Protein AF-A0A1X7TEM2-F1 (afdb_monomer)

pLDDT: mean 83.22, std 12.65, range [40.03, 98.25]

Radius of gyration: 20.02 Å; Cα contacts (8 Å, |Δi|>4): 546; chains: 1; bounding box: 53×34×55 Å

Structure (mmCIF, N/CA/C/O backbone):
data_AF-A0A1X7TEM2-F1
#
_entry.id   AF-A0A1X7TEM2-F1
#
loop_
_atom_site.group_PDB
_atom_site.id
_atom_site.type_symbol
_atom_site.label_atom_id
_atom_site.label_alt_id
_atom_site.label_comp_id
_atom_site.label_asym_id
_atom_site.label_entity_id
_atom_site.label_seq_id
_atom_site.pdbx_PDB_ins_code
_atom_site.Cartn_x
_atom_site.Cartn_y
_atom_site.Cartn_z
_atom_site.occupancy
_atom_site.B_iso_or_equiv
_atom_site.auth_seq_id
_atom_site.auth_comp_id
_atom_site.auth_asym_id
_atom_site.auth_atom_id
_atom_site.pdbx_PDB_model_num
ATOM 1 N N . MET A 1 1 ? -5.633 -8.439 -7.568 1.00 67.00 1 MET A N 1
ATOM 2 C CA . MET A 1 1 ? -4.449 -8.329 -8.444 1.00 67.00 1 MET A CA 1
ATOM 3 C C . MET A 1 1 ? -3.314 -9.097 -7.798 1.00 67.00 1 MET A C 1
ATOM 5 O O . MET A 1 1 ? -3.150 -10.270 -8.116 1.00 67.00 1 MET A O 1
ATOM 9 N N . LEU A 1 2 ? -2.655 -8.485 -6.816 1.00 77.69 2 LEU A N 1
ATOM 10 C CA . LEU A 1 2 ? -1.753 -9.103 -5.849 1.00 77.69 2 LEU A CA 1
ATOM 11 C C . LEU A 1 2 ? -1.747 -8.221 -4.581 1.00 77.69 2 LEU A C 1
ATOM 13 O O . LEU A 1 2 ? -2.233 -7.090 -4.645 1.00 77.69 2 LEU A O 1
ATOM 17 N N . LEU A 1 3 ? -1.270 -8.744 -3.453 1.00 75.94 3 LEU A N 1
ATOM 18 C CA . LEU A 1 3 ? -0.845 -7.974 -2.280 1.00 75.94 3 LEU A CA 1
ATOM 19 C C . LEU A 1 3 ? 0.185 -8.834 -1.562 1.00 75.94 3 LEU A C 1
ATOM 21 O O . LEU A 1 3 ? -0.172 -9.886 -1.032 1.00 75.94 3 LEU A O 1
ATOM 25 N N . ASP A 1 4 ? 1.421 -8.355 -1.527 1.00 74.62 4 ASP A N 1
ATOM 26 C CA . ASP A 1 4 ? 2.534 -9.023 -0.868 1.00 74.62 4 ASP A CA 1
ATOM 27 C C . ASP A 1 4 ? 2.993 -8.179 0.325 1.00 74.62 4 ASP A C 1
ATOM 29 O O . ASP A 1 4 ? 2.959 -6.948 0.286 1.00 74.62 4 ASP A O 1
ATOM 33 N N . HIS A 1 5 ? 3.406 -8.838 1.406 1.00 71.56 5 HIS A N 1
ATOM 34 C CA . HIS A 1 5 ? 3.978 -8.186 2.582 1.00 71.56 5 HIS A CA 1
ATOM 35 C C . HIS A 1 5 ? 5.402 -8.701 2.767 1.00 71.56 5 HIS A C 1
ATOM 37 O O . HIS A 1 5 ? 5.624 -9.790 3.295 1.00 71.56 5 HIS A O 1
ATOM 43 N N . PHE A 1 6 ? 6.368 -7.908 2.313 1.00 70.81 6 PHE A N 1
ATOM 44 C CA . PHE A 1 6 ? 7.783 -8.226 2.443 1.00 70.81 6 PHE A CA 1
ATOM 45 C C . PHE A 1 6 ? 8.265 -7.930 3.869 1.00 70.81 6 PHE A C 1
ATOM 47 O O . PHE A 1 6 ? 8.655 -6.810 4.195 1.00 70.81 6 PHE A O 1
ATOM 54 N N . GLY A 1 7 ? 8.236 -8.958 4.720 1.00 70.62 7 GLY A N 1
ATOM 55 C CA . GLY A 1 7 ? 8.898 -8.968 6.023 1.00 70.62 7 GLY A CA 1
ATOM 56 C C . GLY A 1 7 ? 7.976 -8.991 7.254 1.00 70.62 7 GLY A C 1
ATOM 57 O O . GLY A 1 7 ? 6.855 -9.498 7.189 1.00 70.62 7 GLY A O 1
ATOM 58 N N . PRO A 1 8 ? 8.460 -8.516 8.421 1.00 68.44 8 PRO A N 1
ATOM 59 C CA . PRO A 1 8 ? 9.789 -7.938 8.649 1.00 68.44 8 PRO A CA 1
ATOM 60 C C . PRO A 1 8 ? 10.924 -8.957 8.441 1.00 68.44 8 PRO A C 1
ATOM 62 O O . PRO A 1 8 ? 10.828 -10.093 8.898 1.00 68.44 8 PRO A O 1
ATOM 65 N N . VAL A 1 9 ? 12.004 -8.525 7.785 1.00 73.75 9 VAL A N 1
ATOM 66 C CA . VAL A 1 9 ? 13.280 -9.250 7.661 1.00 73.75 9 VAL A CA 1
ATOM 67 C C . VAL A 1 9 ? 14.401 -8.310 8.096 1.00 73.75 9 VAL A C 1
ATOM 69 O O . VAL A 1 9 ? 14.408 -7.141 7.717 1.00 73.75 9 VAL A O 1
ATOM 72 N N . GLU A 1 10 ? 15.346 -8.819 8.884 1.00 76.06 10 GLU A N 1
ATOM 73 C CA . GLU A 1 10 ? 16.545 -8.094 9.306 1.00 76.06 10 GLU A CA 1
ATOM 74 C C . GLU A 1 10 ? 17.753 -8.602 8.504 1.00 76.06 10 GLU A C 1
ATOM 76 O O . GLU A 1 10 ? 18.192 -9.741 8.669 1.00 76.06 10 GLU A O 1
ATOM 81 N N . TYR A 1 11 ? 18.264 -7.767 7.597 1.00 78.00 11 TYR A N 1
ATOM 82 C CA . TYR A 1 11 ? 19.409 -8.094 6.745 1.00 78.00 11 TYR A CA 1
ATOM 83 C C . TYR A 1 11 ? 20.733 -7.715 7.414 1.00 78.00 11 TYR A C 1
ATOM 85 O O . TYR A 1 11 ? 20.868 -6.621 7.962 1.00 78.00 11 TYR A O 1
ATOM 93 N N . GLY A 1 12 ? 21.752 -8.571 7.300 1.00 78.62 12 GLY A N 1
ATOM 94 C CA . GLY A 1 12 ? 23.130 -8.165 7.559 1.00 78.62 12 GLY A CA 1
ATOM 95 C C . GLY A 1 12 ? 23.675 -7.210 6.482 1.00 78.62 12 GLY A C 1
ATOM 96 O O . GLY A 1 12 ? 23.089 -7.085 5.400 1.00 78.62 12 GLY A O 1
ATOM 97 N N . PRO A 1 13 ? 24.826 -6.555 6.729 1.00 81.81 13 PRO A N 1
ATOM 98 C CA . PRO A 1 13 ? 25.460 -5.660 5.761 1.00 81.81 13 PRO A CA 1
ATOM 99 C C . PRO A 1 13 ? 25.654 -6.318 4.385 1.00 81.81 13 PRO A C 1
ATOM 101 O O . PRO A 1 13 ? 26.347 -7.325 4.245 1.00 81.81 13 PRO A O 1
ATOM 104 N N . GLY A 1 14 ? 25.020 -5.746 3.359 1.00 81.56 14 GLY A N 1
ATOM 105 C CA . GLY A 1 14 ? 25.058 -6.258 1.986 1.00 81.56 14 GLY A CA 1
ATOM 106 C C . GLY A 1 14 ? 24.245 -7.535 1.713 1.00 81.56 14 GLY A C 1
ATOM 107 O O . GLY A 1 14 ? 24.374 -8.089 0.623 1.00 81.56 14 GLY A O 1
ATOM 108 N N . GLU A 1 15 ? 23.427 -8.030 2.645 1.00 82.38 15 GLU A N 1
ATOM 109 C CA . GLU A 1 15 ? 22.570 -9.215 2.441 1.00 82.38 15 GLU A CA 1
ATOM 110 C C . GLU A 1 15 ? 21.173 -8.898 1.893 1.00 82.38 15 GLU A C 1
ATOM 112 O O . GLU A 1 15 ? 20.424 -9.826 1.592 1.00 82.38 15 GLU A O 1
ATOM 117 N N . ALA A 1 16 ? 20.803 -7.623 1.757 1.00 80.69 16 ALA A N 1
ATOM 118 C CA . ALA A 1 16 ? 19.512 -7.231 1.198 1.00 80.69 16 ALA A CA 1
ATOM 119 C C . ALA A 1 16 ? 19.389 -7.694 -0.266 1.00 80.69 16 ALA A C 1
ATOM 121 O O . ALA A 1 16 ? 20.094 -7.200 -1.148 1.00 80.69 16 ALA A O 1
ATOM 122 N N . VAL A 1 17 ? 18.501 -8.661 -0.506 1.00 76.94 17 VAL A N 1
ATOM 123 C CA . VAL A 1 17 ? 18.118 -9.135 -1.844 1.00 76.94 17 VAL A CA 1
ATOM 124 C C . VAL A 1 17 ? 17.000 -8.234 -2.370 1.00 76.94 17 VAL A C 1
ATOM 126 O O . VAL A 1 17 ? 16.173 -7.756 -1.594 1.00 76.94 17 VAL A O 1
ATOM 129 N N . SER A 1 18 ? 16.996 -7.982 -3.678 1.00 70.25 18 SER A N 1
ATOM 130 C CA . SER A 1 18 ? 16.127 -7.001 -4.333 1.00 70.25 18 SER A CA 1
ATOM 131 C C . SER A 1 18 ? 15.474 -7.565 -5.589 1.00 70.25 18 SER A C 1
ATOM 133 O O . SER A 1 18 ? 15.922 -8.584 -6.114 1.00 70.25 18 SER A O 1
ATOM 135 N N . SER A 1 19 ? 14.477 -6.846 -6.105 1.00 78.94 19 SER A N 1
ATOM 136 C CA . SER A 1 19 ? 13.903 -7.077 -7.432 1.00 78.94 19 SER A CA 1
ATOM 137 C C . SER A 1 19 ? 14.595 -6.172 -8.468 1.00 78.94 19 SER A C 1
ATOM 139 O O . SER A 1 19 ? 14.258 -4.983 -8.542 1.00 78.94 19 SER A O 1
ATOM 141 N N . PRO A 1 20 ? 15.566 -6.685 -9.255 1.00 83.56 20 PRO A N 1
ATOM 142 C CA . PRO A 1 20 ? 16.143 -5.953 -10.384 1.00 83.56 20 PRO A CA 1
ATOM 143 C C . PRO A 1 20 ? 15.108 -5.762 -11.508 1.00 83.56 20 PRO A C 1
ATOM 145 O O . PRO A 1 20 ? 13.944 -6.137 -11.370 1.00 83.56 20 PRO A O 1
ATOM 148 N N . ASP A 1 21 ? 15.536 -5.143 -12.606 1.00 87.06 21 ASP A N 1
ATOM 149 C CA . ASP A 1 21 ? 14.730 -4.699 -13.747 1.00 87.06 21 ASP A CA 1
ATOM 150 C C . ASP A 1 21 ? 13.654 -5.709 -14.178 1.00 87.06 21 ASP A C 1
ATOM 152 O O . ASP A 1 21 ? 13.948 -6.776 -14.717 1.00 87.06 21 ASP A O 1
ATOM 156 N N . HIS A 1 22 ? 12.387 -5.347 -13.976 1.00 87.38 22 HIS A N 1
ATOM 157 C CA . HIS A 1 22 ? 11.243 -6.157 -14.385 1.00 87.38 22 HIS A CA 1
ATOM 158 C C . HIS A 1 22 ? 10.131 -5.289 -14.994 1.00 87.38 22 HIS A C 1
ATOM 160 O O . HIS A 1 22 ? 9.960 -4.127 -14.611 1.00 87.38 22 HIS A O 1
ATOM 166 N N . PRO A 1 23 ? 9.384 -5.813 -15.983 1.00 90.12 23 PRO A N 1
ATOM 167 C CA . PRO A 1 23 ? 8.306 -5.078 -16.627 1.00 90.12 23 PRO A CA 1
ATOM 168 C C . PRO A 1 23 ? 7.012 -5.137 -15.806 1.00 90.12 23 PRO A C 1
ATOM 170 O O . PRO A 1 23 ? 6.787 -6.100 -15.082 1.00 90.12 23 PRO A O 1
ATOM 173 N N . TYR A 1 24 ? 6.107 -4.185 -16.033 1.00 89.12 24 TYR A N 1
ATOM 174 C CA . TYR A 1 24 ? 4.672 -4.286 -15.739 1.00 89.12 24 TYR A CA 1
ATOM 175 C C . TYR A 1 24 ? 3.857 -3.631 -16.867 1.00 89.12 24 TYR A C 1
ATOM 177 O O . TYR A 1 24 ? 4.332 -2.713 -17.533 1.00 89.12 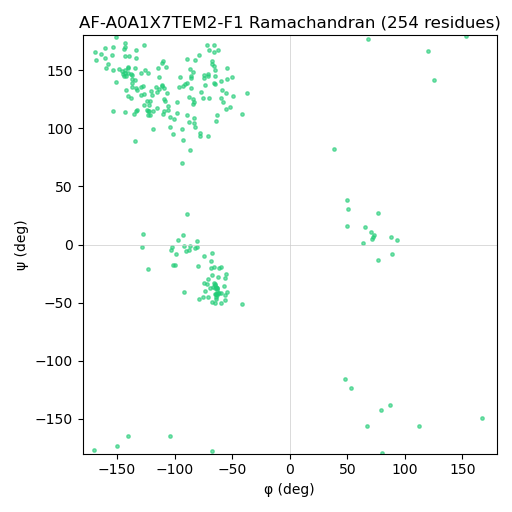24 TYR A O 1
ATOM 185 N N . ARG A 1 25 ? 2.618 -4.090 -17.103 1.00 89.38 25 ARG A N 1
ATOM 186 C CA . ARG A 1 25 ? 1.669 -3.489 -18.071 1.00 89.38 25 ARG A CA 1
ATOM 187 C C . ARG A 1 25 ? 0.220 -3.717 -17.635 1.00 89.38 25 ARG A C 1
ATOM 189 O O . ARG A 1 25 ? -0.125 -4.826 -17.225 1.00 89.38 25 ARG A O 1
ATOM 196 N N . GLY A 1 26 ? -0.617 -2.690 -17.810 1.00 83.56 26 GLY A N 1
ATOM 197 C CA . GLY A 1 26 ? -2.079 -2.762 -17.686 1.00 83.56 26 GLY A CA 1
ATOM 198 C C . GLY A 1 26 ? -2.667 -2.537 -16.286 1.00 83.56 26 GLY A C 1
ATOM 199 O O . GLY A 1 26 ? -3.876 -2.679 -16.111 1.00 83.56 26 GLY A O 1
ATOM 200 N N . PHE A 1 27 ? -1.855 -2.165 -15.292 1.00 82.81 27 PHE A N 1
ATOM 201 C CA . PHE A 1 27 ? -2.311 -1.867 -13.927 1.00 82.81 27 PHE A CA 1
ATOM 202 C C . PHE A 1 27 ? -1.426 -0.826 -13.223 1.00 82.81 27 PHE A C 1
ATOM 204 O O . PHE A 1 27 ? -0.552 -0.227 -13.849 1.00 82.81 27 PHE A O 1
ATOM 211 N N . GLU A 1 28 ? -1.678 -0.589 -11.936 1.00 83.62 28 GLU A N 1
ATOM 212 C CA . GLU A 1 28 ? -0.914 0.329 -11.083 1.00 83.62 28 GLU A CA 1
ATOM 213 C C . GLU A 1 28 ? -0.236 -0.455 -9.949 1.00 83.62 28 GLU A C 1
ATOM 215 O O . GLU A 1 28 ? -0.877 -1.315 -9.336 1.00 83.62 28 GLU A O 1
ATOM 220 N N . THR A 1 29 ? 1.039 -0.179 -9.663 1.00 82.62 29 THR A N 1
ATOM 221 C CA . THR A 1 29 ? 1.724 -0.692 -8.464 1.00 82.62 29 THR A CA 1
ATOM 222 C C . THR A 1 29 ? 1.675 0.346 -7.346 1.00 82.62 29 THR A C 1
ATOM 224 O O . THR A 1 29 ? 1.721 1.552 -7.600 1.00 82.62 29 THR A O 1
ATOM 227 N N . VAL A 1 30 ? 1.545 -0.125 -6.100 1.00 82.25 30 VAL A N 1
ATOM 228 C CA . VAL A 1 30 ? 1.464 0.737 -4.912 1.00 82.25 30 VAL A CA 1
ATOM 229 C C . VAL A 1 30 ? 2.371 0.193 -3.804 1.00 82.25 30 VAL A C 1
ATOM 231 O O . VAL A 1 30 ? 1.941 -0.618 -2.980 1.00 82.25 30 VAL A O 1
ATOM 234 N N . SER A 1 31 ? 3.631 0.628 -3.793 1.00 79.75 31 SER A N 1
ATOM 235 C CA . SER A 1 31 ? 4.644 0.214 -2.811 1.00 79.75 31 SER A CA 1
ATOM 236 C C . SER A 1 31 ? 4.581 1.118 -1.574 1.00 79.75 31 SER A C 1
ATOM 238 O O . SER A 1 31 ? 5.018 2.266 -1.635 1.00 79.75 31 SER A O 1
ATOM 240 N N . TYR A 1 32 ? 4.041 0.614 -0.454 1.00 76.31 32 TYR A N 1
ATOM 241 C CA . TYR A 1 32 ? 4.055 1.289 0.857 1.00 76.31 32 TYR A CA 1
ATOM 242 C C . TYR A 1 32 ? 5.207 0.751 1.713 1.00 76.31 32 TYR A C 1
ATOM 244 O O . TYR A 1 32 ? 5.197 -0.415 2.114 1.00 76.31 32 TYR A O 1
ATOM 252 N N . ILE A 1 33 ? 6.207 1.588 1.996 1.00 77.25 33 ILE A N 1
ATOM 253 C CA . ILE A 1 33 ? 7.407 1.164 2.725 1.00 77.25 33 ILE A CA 1
ATOM 254 C C . ILE A 1 33 ? 7.124 1.175 4.233 1.00 77.25 33 ILE A C 1
ATOM 256 O O . ILE A 1 33 ? 7.128 2.223 4.877 1.00 77.25 33 ILE A O 1
ATOM 260 N N . VAL A 1 34 ? 6.879 -0.006 4.803 1.00 68.19 34 VAL A N 1
ATOM 261 C CA . VAL A 1 34 ? 6.539 -0.173 6.229 1.00 68.19 34 VAL A CA 1
ATOM 262 C C . VAL A 1 34 ? 7.747 0.011 7.156 1.00 68.19 34 VAL A C 1
ATOM 264 O O . VAL A 1 34 ? 7.570 0.510 8.264 1.00 68.19 34 VAL A O 1
ATOM 267 N N . SER A 1 35 ? 8.959 -0.364 6.724 1.00 66.06 35 SER A N 1
ATOM 268 C CA . SER A 1 35 ? 10.218 0.083 7.342 1.00 66.06 35 SER A CA 1
ATOM 269 C C . SER A 1 35 ? 11.412 -0.026 6.388 1.00 66.06 35 SER A C 1
ATOM 271 O O . SER A 1 35 ? 11.378 -0.817 5.445 1.00 66.06 35 SER A O 1
ATOM 273 N N . GLY A 1 36 ? 12.457 0.778 6.609 1.00 73.62 36 GLY A N 1
ATOM 274 C CA . GLY A 1 36 ? 13.653 0.826 5.756 1.00 73.62 36 GLY A CA 1
ATOM 275 C C . GLY A 1 36 ? 13.526 1.797 4.572 1.00 73.62 36 GLY A C 1
ATOM 276 O O . GLY A 1 36 ? 13.070 2.925 4.746 1.00 73.62 36 GLY A O 1
ATOM 277 N N . SER A 1 37 ? 13.992 1.406 3.375 1.00 76.94 37 SER A N 1
ATOM 278 C CA . SER A 1 37 ? 13.894 2.237 2.153 1.00 76.94 37 SER A CA 1
ATOM 279 C C . SER A 1 37 ? 14.127 1.456 0.842 1.00 76.94 37 SER A C 1
ATOM 281 O O . SER A 1 37 ? 14.739 0.393 0.908 1.00 76.94 37 SER A O 1
ATOM 283 N N . MET A 1 38 ? 13.740 2.039 -0.310 1.00 80.25 38 MET A N 1
ATOM 284 C CA . MET A 1 38 ? 14.335 1.922 -1.670 1.00 80.25 38 MET A CA 1
ATOM 285 C C . MET A 1 38 ? 15.140 3.227 -1.987 1.00 80.25 38 MET A C 1
ATOM 287 O O . MET A 1 38 ? 15.369 3.962 -1.040 1.00 80.25 38 MET A O 1
ATOM 291 N N . GLN A 1 39 ? 15.639 3.766 -3.121 1.00 84.81 39 GLN A N 1
ATOM 292 C CA . GLN A 1 39 ? 15.923 3.550 -4.568 1.00 84.81 39 GLN A CA 1
ATOM 293 C C . GLN A 1 39 ? 14.964 2.783 -5.504 1.00 84.81 39 GLN A C 1
ATOM 295 O O . GLN A 1 39 ? 15.232 1.657 -5.902 1.00 84.81 39 GLN A O 1
ATOM 300 N N . HIS A 1 40 ? 13.930 3.464 -6.003 1.00 87.00 40 HIS A N 1
ATOM 301 C CA . HIS A 1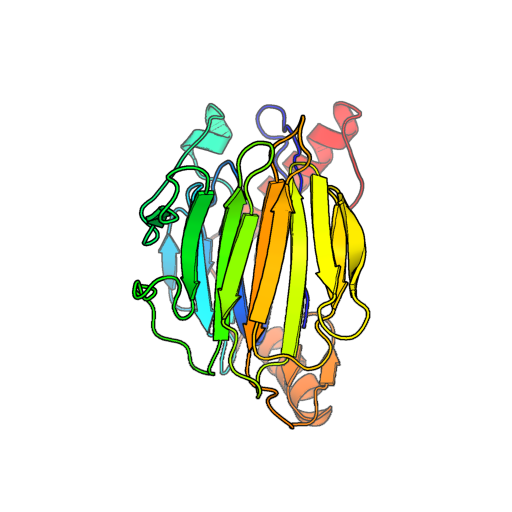 40 ? 13.248 3.126 -7.261 1.00 87.00 40 HIS A CA 1
ATOM 302 C C . HIS A 1 40 ? 13.976 3.715 -8.496 1.00 87.00 40 HIS A C 1
ATOM 304 O O . HIS A 1 40 ? 14.525 4.821 -8.420 1.00 87.00 40 HIS A O 1
ATOM 310 N N . LYS A 1 41 ? 13.909 3.027 -9.649 1.00 87.12 41 LYS A N 1
ATOM 311 C CA . LYS A 1 41 ? 14.160 3.578 -11.005 1.00 87.12 41 LYS A CA 1
ATOM 312 C C . LYS A 1 41 ? 13.217 2.963 -12.045 1.00 87.12 41 LYS A C 1
ATOM 314 O O . LYS A 1 41 ? 12.988 1.759 -11.949 1.00 87.12 41 LYS A O 1
ATOM 319 N N . ASP A 1 42 ? 12.819 3.710 -13.080 1.00 89.00 42 ASP A N 1
ATOM 320 C CA . ASP A 1 42 ? 12.053 3.203 -14.236 1.00 89.00 42 ASP A CA 1
ATOM 321 C C . ASP A 1 42 ? 12.669 3.505 -15.624 1.00 89.00 42 ASP A C 1
ATOM 323 O O . ASP A 1 42 ? 13.652 4.239 -15.757 1.00 89.00 42 ASP A O 1
ATOM 327 N N . SER A 1 43 ? 12.085 2.911 -16.674 1.00 88.00 43 SER A N 1
ATOM 328 C CA . SER A 1 43 ? 12.474 3.078 -18.084 1.00 88.00 43 SER A CA 1
ATOM 329 C C . SER A 1 43 ? 11.941 4.348 -18.762 1.00 88.00 43 SER A C 1
ATOM 331 O O . SER A 1 43 ? 12.284 4.603 -19.916 1.00 88.00 43 SER A O 1
ATOM 333 N N . ALA A 1 44 ? 11.150 5.166 -18.061 1.00 85.06 44 ALA A N 1
ATOM 334 C CA . ALA A 1 44 ? 10.837 6.538 -18.465 1.00 85.06 44 ALA A CA 1
ATOM 335 C C . ALA A 1 44 ? 11.888 7.546 -17.947 1.00 85.06 44 ALA A C 1
ATOM 337 O O . ALA A 1 44 ? 11.836 8.726 -18.296 1.00 85.06 44 ALA A O 1
ATOM 338 N N . GLY A 1 45 ? 12.858 7.083 -17.150 1.00 82.75 45 GLY A N 1
ATOM 339 C CA . GLY A 1 45 ? 13.940 7.885 -16.579 1.00 82.75 45 GLY A CA 1
ATOM 340 C C . GLY A 1 45 ? 13.645 8.427 -15.179 1.00 82.75 45 GLY A C 1
ATOM 341 O O . GLY A 1 45 ? 14.478 9.147 -14.621 1.00 82.75 45 GLY A O 1
ATOM 342 N N . ASN A 1 46 ? 12.502 8.081 -14.578 1.00 82.81 46 ASN A N 1
ATOM 343 C CA . ASN A 1 46 ? 12.208 8.469 -13.204 1.00 82.81 46 ASN A CA 1
ATOM 344 C C . ASN A 1 46 ? 13.101 7.686 -12.236 1.00 82.81 46 ASN A C 1
ATOM 346 O O . ASN A 1 46 ? 13.404 6.507 -12.428 1.00 82.81 46 ASN A O 1
ATOM 350 N N . SER A 1 47 ? 13.511 8.334 -11.148 1.00 86.62 47 SER A N 1
ATOM 351 C CA . SER A 1 47 ? 14.180 7.666 -10.033 1.00 86.62 47 SER A CA 1
ATOM 352 C C . SER A 1 47 ? 13.961 8.427 -8.730 1.00 86.62 47 SER A C 1
ATOM 354 O O . SER A 1 47 ? 13.780 9.643 -8.733 1.00 86.62 47 SER A O 1
ATOM 356 N N . GLY A 1 48 ? 13.954 7.713 -7.606 1.00 80.12 48 GLY A N 1
ATOM 357 C CA . GLY A 1 48 ? 13.645 8.297 -6.301 1.00 80.12 48 GLY A CA 1
ATOM 358 C C . GLY A 1 48 ? 13.982 7.357 -5.151 1.00 80.12 48 GLY A C 1
ATOM 359 O O . GLY A 1 48 ? 14.106 6.153 -5.339 1.00 80.12 48 GLY A O 1
ATOM 360 N N . THR A 1 49 ? 14.160 7.891 -3.945 1.00 79.62 49 THR A N 1
ATOM 361 C CA . THR A 1 49 ? 14.493 7.097 -2.751 1.00 79.62 49 THR A CA 1
ATOM 362 C C . THR A 1 49 ? 13.243 6.889 -1.905 1.00 79.62 49 THR A C 1
ATOM 364 O O . THR A 1 49 ? 12.896 7.766 -1.124 1.00 79.62 49 THR A O 1
ATOM 367 N N . LEU A 1 50 ? 12.557 5.750 -2.088 1.00 72.88 50 LEU A N 1
ATOM 368 C CA . LEU A 1 50 ? 11.331 5.427 -1.343 1.00 72.88 50 LEU A CA 1
ATOM 369 C C . LEU A 1 50 ? 11.667 5.118 0.115 1.00 72.88 50 LEU A C 1
ATOM 371 O O . LEU A 1 50 ? 12.015 3.998 0.458 1.00 72.88 50 LEU A O 1
ATOM 375 N N . SER A 1 51 ? 11.604 6.110 0.976 1.00 62.00 51 SER A N 1
ATOM 376 C CA . SER A 1 51 ? 11.893 5.968 2.401 1.00 62.00 51 SER A CA 1
ATOM 377 C C . SER A 1 51 ? 10.702 5.347 3.167 1.00 62.00 51 SER A C 1
ATOM 379 O O . SER A 1 51 ? 9.592 5.301 2.648 1.00 62.00 51 SER A O 1
ATOM 381 N N . GLU A 1 52 ? 10.879 4.827 4.389 1.00 59.91 52 GLU A N 1
ATOM 382 C CA . GLU A 1 52 ? 9.754 4.363 5.238 1.00 59.91 52 GLU A CA 1
ATOM 383 C C . GLU A 1 52 ? 8.660 5.434 5.344 1.00 59.91 52 GLU A C 1
ATOM 385 O O . GLU A 1 52 ? 8.927 6.636 5.325 1.00 59.91 52 GLU A O 1
ATOM 390 N N . GLY A 1 53 ? 7.403 5.002 5.382 1.00 57.03 53 GLY A N 1
ATOM 391 C CA . GLY A 1 53 ? 6.247 5.883 5.265 1.00 57.03 53 GLY A CA 1
ATOM 392 C C . GLY A 1 53 ? 5.950 6.376 3.842 1.00 57.03 53 GLY A C 1
ATOM 393 O O . GLY A 1 53 ? 4.846 6.873 3.636 1.00 57.03 53 GLY A O 1
ATOM 394 N N . TRP A 1 54 ? 6.851 6.221 2.862 1.00 56.88 54 TRP A N 1
ATOM 395 C CA . TRP A 1 54 ? 6.563 6.580 1.469 1.00 56.88 54 TRP A CA 1
ATOM 396 C C . TRP A 1 54 ? 5.575 5.596 0.856 1.00 56.88 54 TRP A C 1
ATOM 398 O O . TRP A 1 54 ? 5.603 4.390 1.122 1.00 56.88 54 TRP A O 1
ATOM 408 N N . VAL A 1 55 ? 4.749 6.133 -0.036 1.00 68.62 55 VAL A N 1
ATOM 409 C CA . VAL A 1 55 ? 3.951 5.365 -0.984 1.00 68.62 55 VAL A CA 1
ATOM 410 C C . VAL A 1 55 ? 4.386 5.785 -2.376 1.00 68.62 55 VAL A C 1
ATOM 412 O O . VAL A 1 55 ? 4.154 6.928 -2.764 1.00 68.62 55 VAL A O 1
ATOM 415 N N . GLN A 1 56 ? 4.980 4.871 -3.141 1.00 73.69 56 GLN A N 1
ATOM 416 C CA . GLN A 1 56 ? 5.013 5.054 -4.587 1.00 73.69 56 GLN A CA 1
ATOM 417 C C . GLN A 1 56 ? 3.702 4.543 -5.166 1.00 73.69 56 GLN A C 1
ATOM 419 O O . GLN A 1 56 ? 3.353 3.386 -4.954 1.00 73.69 56 GLN A O 1
ATOM 424 N N . TRP A 1 57 ? 3.012 5.392 -5.921 1.00 74.50 57 TRP A N 1
ATOM 425 C CA . TRP A 1 57 ? 1.898 5.004 -6.780 1.00 74.50 57 TRP A CA 1
ATOM 426 C C . TRP A 1 57 ? 2.367 5.137 -8.231 1.00 74.50 57 TRP A C 1
ATOM 428 O O . TRP A 1 57 ? 2.655 6.246 -8.678 1.00 74.50 57 TRP A O 1
ATOM 438 N N . MET A 1 58 ? 2.502 4.025 -8.956 1.00 75.56 58 MET A N 1
ATOM 439 C CA . MET A 1 58 ? 3.003 4.019 -10.336 1.00 75.56 58 MET A CA 1
ATOM 440 C C . MET A 1 58 ? 1.976 3.406 -11.289 1.00 75.56 58 MET A C 1
ATOM 442 O O . MET A 1 58 ? 1.734 2.198 -11.287 1.00 75.56 58 MET A O 1
ATOM 446 N N . THR A 1 59 ? 1.400 4.238 -12.154 1.00 77.75 59 THR A N 1
ATOM 447 C CA . THR A 1 59 ? 0.483 3.814 -13.219 1.00 77.75 59 THR A CA 1
ATOM 448 C C . THR A 1 59 ? 1.279 3.221 -14.392 1.00 77.75 59 THR A C 1
ATOM 450 O O . THR A 1 59 ? 1.743 3.957 -15.257 1.00 77.75 59 THR A O 1
ATOM 453 N N . ALA A 1 60 ? 1.434 1.892 -14.468 1.00 61.12 60 ALA A N 1
ATOM 454 C CA . ALA A 1 60 ? 2.230 1.250 -15.526 1.00 61.12 60 ALA A CA 1
ATOM 455 C C . ALA A 1 60 ? 1.609 1.386 -16.930 1.00 61.12 60 ALA A C 1
ATOM 457 O O . ALA A 1 60 ? 2.325 1.338 -17.927 1.00 61.12 60 ALA A O 1
ATOM 458 N N . GLY A 1 61 ? 0.282 1.545 -17.032 1.00 78.81 61 GLY A N 1
ATOM 459 C CA . GLY A 1 61 ? -0.408 1.914 -18.276 1.00 78.81 61 GLY A CA 1
ATOM 460 C C . GLY A 1 61 ? -0.070 1.015 -19.477 1.00 78.81 61 GLY A C 1
ATOM 461 O O . GLY A 1 61 ? -0.235 -0.208 -19.418 1.00 78.81 61 GLY A O 1
ATOM 462 N N . SER A 1 62 ? 0.415 1.629 -20.564 1.00 68.81 62 SER A N 1
ATOM 463 C CA . SER A 1 62 ? 0.893 0.969 -21.794 1.00 68.81 62 SER A CA 1
ATOM 464 C C . SER A 1 62 ? 2.173 0.139 -21.617 1.00 68.81 62 SER A C 1
ATOM 466 O O . SER A 1 62 ? 2.548 -0.613 -22.519 1.00 68.81 62 SER A O 1
ATOM 468 N N . GLY A 1 63 ? 2.804 0.208 -20.450 1.00 45.91 63 GLY A N 1
ATOM 469 C CA . GLY A 1 63 ? 3.895 -0.643 -20.002 1.00 45.91 63 GLY A CA 1
ATOM 470 C C . GLY A 1 63 ? 5.125 0.155 -19.578 1.00 45.91 63 GLY A C 1
ATOM 471 O O . GLY A 1 63 ? 5.481 1.140 -20.219 1.00 45.91 63 GLY A O 1
ATOM 472 N N . VAL A 1 64 ? 5.777 -0.307 -18.514 1.00 60.09 64 VAL A N 1
ATOM 473 C CA . VAL A 1 64 ? 6.996 0.271 -17.932 1.00 60.09 64 VAL A CA 1
ATOM 474 C C . VAL A 1 64 ? 7.924 -0.862 -17.489 1.00 60.09 64 VAL A C 1
ATOM 476 O O . VAL A 1 64 ? 7.447 -1.951 -17.168 1.00 60.09 64 VAL A O 1
ATOM 479 N N . VAL A 1 65 ? 9.235 -0.629 -17.460 1.00 63.50 65 VAL A N 1
ATOM 480 C CA . VAL A 1 65 ? 10.208 -1.473 -16.746 1.00 63.50 65 VAL A CA 1
ATOM 481 C C . VAL A 1 65 ? 10.693 -0.685 -15.541 1.00 63.50 65 VAL A C 1
ATOM 483 O O . VAL A 1 65 ? 11.001 0.494 -15.688 1.00 63.50 65 VAL A O 1
ATOM 486 N N . HIS A 1 66 ? 10.762 -1.301 -14.361 1.00 66.81 66 HIS A N 1
ATOM 487 C CA . HIS A 1 66 ? 11.290 -0.636 -13.171 1.00 66.81 66 HIS A CA 1
ATOM 488 C C . HIS A 1 66 ? 12.093 -1.570 -12.260 1.00 66.81 66 HIS A C 1
ATOM 490 O O . HIS A 1 66 ? 12.191 -2.776 -12.484 1.00 66.81 66 HIS A O 1
ATOM 496 N N . SER A 1 67 ? 12.709 -0.975 -11.245 1.00 49.09 67 SER A N 1
ATOM 497 C CA . SER A 1 67 ? 13.480 -1.635 -10.193 1.00 49.09 67 SER A CA 1
ATOM 498 C C . SER A 1 67 ? 13.202 -0.949 -8.857 1.00 49.09 67 SER A C 1
ATOM 500 O O . SER A 1 67 ? 12.984 0.264 -8.827 1.00 49.09 67 SER A O 1
ATOM 502 N N . GLU A 1 68 ? 13.229 -1.710 -7.763 1.00 51.59 68 GLU A N 1
ATOM 503 C CA . GLU A 1 68 ? 13.107 -1.206 -6.390 1.00 51.59 68 GLU A CA 1
ATOM 504 C C . GLU A 1 68 ? 14.222 -1.841 -5.532 1.00 51.59 68 GLU A C 1
ATOM 506 O O . GLU A 1 68 ? 14.321 -3.063 -5.394 1.00 51.59 68 GLU A O 1
ATOM 511 N N . MET A 1 69 ? 15.127 -0.985 -5.047 1.00 61.81 69 MET A N 1
ATOM 512 C CA . MET A 1 69 ? 16.444 -1.280 -4.468 1.00 61.81 69 MET A CA 1
ATOM 513 C C . MET A 1 69 ? 16.671 -0.433 -3.208 1.00 61.81 69 MET A C 1
ATOM 515 O O . MET A 1 69 ? 16.438 0.766 -3.295 1.00 61.81 69 MET A O 1
ATOM 519 N N . PRO A 1 70 ? 17.191 -0.940 -2.073 1.00 53.88 70 PRO A N 1
ATOM 520 C CA . PRO A 1 70 ? 17.407 -0.122 -0.872 1.00 53.88 70 PRO A CA 1
ATOM 521 C C . PRO A 1 70 ? 18.251 1.154 -1.060 1.00 53.88 70 PRO A C 1
ATOM 523 O O . PRO A 1 70 ? 19.101 1.224 -1.951 1.00 53.88 70 PRO A O 1
ATOM 526 N N . SER A 1 71 ? 18.033 2.200 -0.247 1.00 59.78 71 SER A N 1
ATOM 527 C CA . SER A 1 71 ? 18.819 3.444 -0.360 1.00 59.78 71 SER A CA 1
ATOM 528 C C . SER A 1 71 ? 20.297 3.220 -0.031 1.00 59.78 71 SER A C 1
ATOM 530 O O . SER A 1 71 ? 20.640 2.374 0.793 1.00 59.78 71 SER A O 1
ATOM 532 N N . LYS A 1 72 ? 21.196 4.011 -0.634 1.00 71.00 72 LYS A N 1
ATOM 533 C CA . LYS A 1 72 ? 22.652 3.897 -0.403 1.00 71.00 72 LYS A CA 1
ATOM 534 C C . LYS A 1 72 ? 23.050 4.018 1.072 1.00 71.00 72 LYS A C 1
ATOM 536 O O . LYS A 1 72 ? 24.063 3.445 1.460 1.00 71.00 72 LYS A O 1
ATOM 541 N N . ASP A 1 73 ? 22.272 4.749 1.869 1.00 61.38 73 ASP A N 1
ATOM 542 C CA . ASP A 1 73 ? 22.518 4.901 3.301 1.00 61.38 73 ASP A CA 1
ATOM 543 C C . ASP A 1 73 ? 22.043 3.671 4.089 1.00 61.38 73 ASP A C 1
ATOM 545 O O . ASP A 1 73 ? 22.833 3.083 4.823 1.00 61.38 73 ASP A O 1
ATOM 549 N N . ILE A 1 74 ? 20.824 3.174 3.837 1.00 69.88 74 ILE A N 1
ATOM 550 C CA . ILE A 1 74 ? 20.322 1.934 4.458 1.00 69.88 74 ILE A CA 1
ATOM 551 C C . ILE A 1 74 ? 21.159 0.707 4.053 1.00 69.88 74 ILE A C 1
ATOM 553 O O . ILE A 1 74 ? 21.452 -0.121 4.911 1.00 69.88 74 ILE A O 1
ATOM 557 N N . ILE A 1 75 ? 21.632 0.620 2.800 1.00 65.69 75 ILE A N 1
ATOM 558 C CA . ILE A 1 75 ? 22.576 -0.420 2.333 1.00 65.69 75 ILE A CA 1
ATOM 559 C C . ILE A 1 75 ? 23.870 -0.433 3.162 1.00 65.69 75 ILE A C 1
ATOM 561 O O . ILE A 1 75 ? 24.456 -1.495 3.377 1.00 65.69 75 ILE A O 1
ATOM 565 N N . LYS A 1 76 ? 24.339 0.746 3.586 1.00 67.38 76 LYS A N 1
ATOM 566 C CA . LYS A 1 76 ? 25.635 0.933 4.246 1.00 67.38 76 LYS A CA 1
ATOM 567 C C . LYS A 1 76 ? 25.547 0.848 5.773 1.00 67.38 76 LYS A C 1
ATOM 569 O O . LYS A 1 76 ? 26.444 0.286 6.394 1.00 67.38 76 LYS A O 1
ATOM 574 N N . ASN A 1 77 ? 24.501 1.434 6.355 1.00 65.62 77 ASN A N 1
ATOM 575 C CA . ASN A 1 77 ? 24.415 1.771 7.777 1.00 65.62 77 ASN A CA 1
ATOM 576 C C . ASN A 1 77 ? 23.197 1.145 8.491 1.00 65.62 77 ASN A C 1
ATOM 578 O O . ASN A 1 77 ? 23.223 1.014 9.714 1.00 65.62 77 ASN A O 1
ATOM 582 N N . GLY A 1 78 ? 22.142 0.759 7.759 1.00 53.94 78 GLY A N 1
ATOM 583 C CA . GLY A 1 78 ? 20.837 0.396 8.334 1.00 53.94 78 GLY A CA 1
ATOM 584 C C . GLY A 1 78 ? 20.089 1.584 8.967 1.00 53.94 78 GLY A C 1
ATOM 585 O O . GLY A 1 78 ? 20.598 2.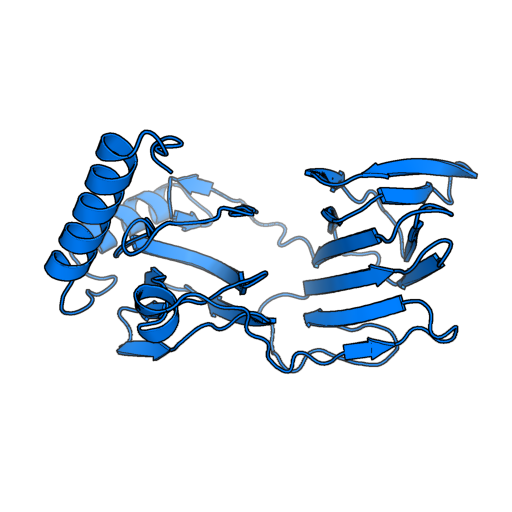702 9.004 1.00 53.94 78 GLY A O 1
ATOM 586 N N . GLY A 1 79 ? 18.862 1.363 9.456 1.00 54.44 79 GLY A N 1
ATOM 587 C CA . GLY A 1 79 ? 18.081 2.401 10.147 1.00 54.44 79 GLY A CA 1
ATOM 588 C C . GLY A 1 79 ? 16.556 2.241 10.073 1.00 54.44 79 GLY A C 1
ATOM 589 O O . GLY A 1 79 ? 16.045 1.320 9.441 1.00 54.44 79 GLY A O 1
ATOM 590 N N . LYS A 1 80 ? 15.851 3.178 10.722 1.00 40.53 80 LYS A N 1
ATOM 591 C CA . LYS A 1 80 ? 14.409 3.463 10.566 1.00 40.53 80 LYS A CA 1
ATOM 592 C C . LYS A 1 80 ? 14.228 4.815 9.887 1.00 40.53 80 LYS A C 1
ATOM 594 O O . LYS A 1 80 ? 15.111 5.665 9.999 1.00 40.53 80 LYS A O 1
ATOM 599 N N . VAL A 1 81 ? 13.092 5.026 9.232 1.00 45.41 81 VAL A N 1
ATOM 600 C CA . VAL A 1 81 ? 12.830 6.206 8.392 1.00 45.41 81 VAL A CA 1
ATOM 601 C C . VAL A 1 81 ? 11.338 6.653 8.552 1.00 45.41 81 VAL A C 1
ATOM 603 O O . VAL A 1 81 ? 10.585 5.936 9.196 1.00 45.41 81 VAL A O 1
ATOM 606 N N . GLU A 1 82 ? 10.864 7.814 8.061 1.00 40.03 82 GLU A N 1
ATOM 607 C CA . GLU A 1 82 ? 9.410 8.153 7.965 1.00 40.03 82 GLU A CA 1
ATOM 608 C C . GLU A 1 82 ? 9.140 9.306 6.955 1.00 40.03 82 GLU A C 1
ATOM 610 O O . GLU A 1 82 ? 10.049 10.091 6.673 1.00 40.03 82 GLU A O 1
ATOM 615 N N . GLU A 1 83 ? 7.903 9.471 6.444 1.00 45.78 83 GLU A N 1
ATOM 616 C CA . GLU A 1 83 ? 7.467 10.669 5.690 1.00 45.78 83 GLU A CA 1
ATOM 617 C C . GLU A 1 83 ? 5.954 11.015 5.798 1.00 45.78 83 GLU A C 1
ATOM 619 O O . GLU A 1 83 ? 5.184 10.349 6.495 1.00 45.78 83 GLU A O 1
ATOM 624 N N . ARG A 1 84 ? 5.525 12.114 5.148 1.00 53.66 84 ARG A N 1
ATOM 625 C CA . ARG A 1 84 ? 4.264 12.845 5.408 1.00 53.66 84 ARG A CA 1
ATOM 626 C C . ARG A 1 84 ? 3.061 12.428 4.539 1.00 53.66 84 ARG A C 1
ATOM 628 O O . ARG A 1 84 ? 2.533 13.231 3.769 1.00 53.66 84 ARG A O 1
ATOM 635 N N . ILE A 1 85 ? 2.526 11.230 4.763 1.00 66.69 85 ILE A N 1
ATOM 636 C CA . ILE A 1 85 ? 1.116 10.941 4.416 1.00 66.69 85 ILE A CA 1
ATOM 637 C C . ILE A 1 85 ? 0.197 11.815 5.307 1.00 66.69 85 ILE A C 1
ATOM 639 O O . ILE A 1 85 ? 0.536 12.016 6.477 1.00 66.69 85 ILE A O 1
ATOM 643 N N . PRO A 1 86 ? -0.969 12.317 4.843 1.00 80.62 86 PRO A N 1
ATOM 644 C CA . PRO A 1 86 ? -1.961 12.936 5.724 1.00 80.62 86 PRO A CA 1
ATOM 645 C C . PRO A 1 86 ? -2.382 11.986 6.857 1.00 80.62 86 PRO A C 1
ATOM 647 O O . PRO A 1 86 ? -2.953 10.922 6.609 1.00 80.62 86 PRO A O 1
ATOM 650 N N . VAL A 1 87 ? -2.093 12.361 8.108 1.00 86.56 87 VAL A N 1
ATOM 651 C CA . VAL A 1 87 ? -2.459 11.578 9.300 1.00 86.56 87 VAL A CA 1
ATOM 652 C C . VAL A 1 87 ? -3.556 12.293 10.073 1.00 86.56 87 VAL A C 1
ATOM 654 O O . VAL A 1 87 ? -3.376 13.435 10.494 1.00 86.56 87 VAL A O 1
ATOM 657 N N . VAL A 1 88 ? -4.666 11.598 10.316 1.00 92.25 88 VAL A N 1
ATOM 658 C CA . VAL A 1 88 ? -5.777 12.084 11.139 1.00 92.25 88 VAL A CA 1
ATOM 659 C C . VAL A 1 88 ? -5.929 11.222 12.395 1.00 92.25 88 VAL A C 1
ATOM 661 O O . VAL A 1 88 ? -5.915 9.992 12.339 1.00 92.25 88 VAL A O 1
ATOM 664 N N . THR A 1 89 ? -6.040 11.872 13.552 1.00 95.62 89 THR A N 1
ATOM 665 C CA . THR A 1 89 ? -6.258 11.216 14.851 1.00 95.62 89 THR A CA 1
ATOM 666 C C . THR A 1 89 ? -7.755 10.992 15.070 1.00 95.62 89 THR A C 1
ATOM 668 O O . THR A 1 89 ? -8.573 11.834 14.697 1.00 95.62 89 THR A O 1
ATOM 671 N N . THR A 1 90 ? -8.139 9.872 15.684 1.00 94.88 90 THR A N 1
ATOM 672 C CA . THR A 1 90 ? -9.543 9.608 16.033 1.00 94.88 90 THR A CA 1
ATOM 673 C C . THR A 1 90 ? -10.057 10.595 17.096 1.00 94.88 90 THR A C 1
ATOM 675 O O . THR A 1 90 ? -9.266 11.083 17.905 1.00 94.88 90 THR A O 1
ATOM 678 N N . PRO A 1 91 ? -11.377 10.875 17.163 1.00 91.62 91 PRO A N 1
ATOM 679 C CA . PRO A 1 91 ? -11.932 11.847 18.117 1.00 91.62 91 PRO A CA 1
ATOM 680 C C . PRO A 1 91 ? -11.689 11.538 19.605 1.00 91.62 91 PRO A C 1
ATOM 682 O O . PRO A 1 91 ? -11.794 12.437 20.432 1.00 91.62 91 PRO A O 1
ATOM 685 N N . ASP A 1 92 ? -11.372 10.288 19.954 1.00 92.56 92 ASP A N 1
ATOM 686 C CA . ASP A 1 92 ? -11.026 9.850 21.314 1.00 92.56 92 ASP A CA 1
ATOM 687 C C . ASP A 1 92 ? -9.513 9.902 21.620 1.00 92.56 92 ASP A C 1
ATOM 689 O O . ASP A 1 92 ? -9.093 9.558 22.724 1.00 92.56 92 ASP A O 1
ATOM 693 N N . GLY A 1 93 ? -8.676 10.295 20.651 1.00 95.44 93 GLY A N 1
ATOM 694 C CA . GLY A 1 93 ? -7.217 10.350 20.786 1.00 95.44 93 GLY A CA 1
ATOM 695 C C . GLY A 1 93 ? -6.510 8.987 20.831 1.00 95.44 93 GLY A C 1
ATOM 696 O O . GLY A 1 93 ? -5.293 8.939 21.045 1.00 95.44 93 GLY A O 1
ATOM 697 N N . LYS A 1 94 ? -7.235 7.872 20.650 1.00 96.81 94 LYS A N 1
ATOM 698 C CA . LYS A 1 94 ? -6.685 6.513 20.801 1.00 96.81 94 LYS A CA 1
ATOM 699 C C . LYS A 1 94 ? -6.296 5.820 19.493 1.00 96.81 94 LYS A C 1
ATOM 701 O O . LYS A 1 94 ? -5.674 4.762 19.536 1.00 96.81 94 LYS A O 1
ATOM 706 N N . GLY A 1 95 ? -6.618 6.394 18.342 1.00 96.62 95 GLY A N 1
ATOM 707 C CA . GLY A 1 95 ? -6.266 5.867 17.028 1.00 96.62 95 GLY A CA 1
ATOM 708 C C . GLY A 1 95 ? -5.694 6.934 16.099 1.00 96.62 95 GLY A C 1
ATOM 709 O O . GLY A 1 95 ? -5.888 8.133 16.297 1.00 96.62 95 GLY A O 1
ATOM 710 N N . ARG A 1 96 ? -4.984 6.486 15.066 1.00 96.19 96 ARG A N 1
ATOM 711 C CA . ARG A 1 96 ? -4.463 7.303 13.964 1.00 96.19 96 ARG A CA 1
ATOM 712 C C . ARG A 1 96 ? -4.749 6.601 12.644 1.00 96.19 96 ARG A C 1
ATOM 714 O O . ARG A 1 96 ? -4.612 5.383 12.555 1.00 96.19 96 ARG A O 1
ATOM 721 N N . VAL A 1 97 ? -5.097 7.369 11.621 1.00 95.31 97 VAL A N 1
ATOM 722 C CA . VAL A 1 97 ? -5.298 6.885 10.254 1.00 95.31 97 VAL A CA 1
ATOM 723 C C . VAL A 1 97 ? -4.356 7.646 9.333 1.00 95.31 97 VAL A C 1
ATOM 725 O O . VAL A 1 97 ? -4.455 8.869 9.247 1.00 95.31 97 VAL A O 1
ATOM 728 N N . LYS A 1 98 ? -3.453 6.941 8.642 1.00 91.50 98 LYS A N 1
ATOM 729 C CA . LYS A 1 98 ? -2.725 7.494 7.492 1.00 91.50 98 LYS A CA 1
ATOM 730 C C . LYS A 1 98 ? -3.610 7.331 6.253 1.00 91.50 98 LYS A C 1
ATOM 732 O O . LYS A 1 98 ? -3.992 6.207 5.919 1.00 91.50 98 LYS A O 1
ATOM 737 N N . VAL A 1 99 ? -3.955 8.433 5.591 1.00 90.25 99 VAL A N 1
ATOM 738 C CA . VAL A 1 99 ? -4.841 8.442 4.417 1.00 90.25 99 VAL A CA 1
ATOM 739 C C . VAL A 1 99 ? -3.998 8.347 3.143 1.00 90.25 99 VAL A C 1
AT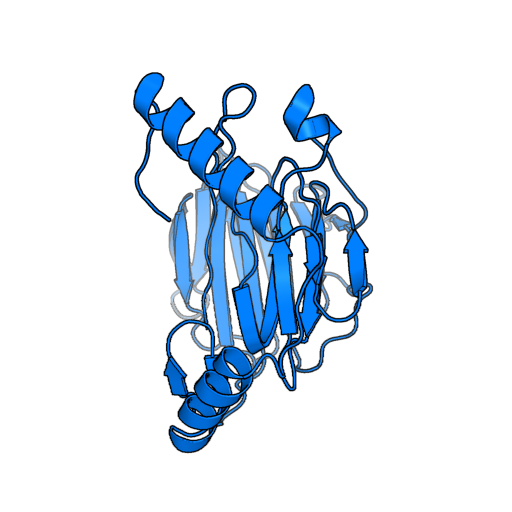OM 741 O O . VAL A 1 99 ? -3.564 9.358 2.600 1.00 90.25 99 VAL A O 1
ATOM 744 N N . ILE A 1 100 ? -3.733 7.115 2.696 1.00 87.75 100 ILE A N 1
ATOM 745 C CA . ILE A 1 100 ? -2.914 6.829 1.505 1.00 87.75 100 ILE A CA 1
ATOM 746 C C . ILE A 1 100 ? -3.705 7.122 0.224 1.00 87.75 100 ILE A C 1
ATOM 748 O O . ILE A 1 100 ? -3.188 7.769 -0.678 1.00 87.75 100 ILE A O 1
ATOM 752 N N . ALA A 1 101 ? -4.967 6.688 0.160 1.00 88.75 101 ALA A N 1
ATOM 753 C CA . ALA A 1 101 ? -5.903 7.000 -0.921 1.00 88.75 101 ALA A CA 1
ATOM 754 C C . ALA A 1 101 ? -7.338 7.133 -0.382 1.00 88.75 101 ALA A C 1
ATOM 756 O O . ALA A 1 101 ? -7.719 6.442 0.568 1.00 88.75 101 ALA A O 1
ATOM 757 N N . GLY A 1 102 ? -8.155 7.977 -1.014 1.00 90.38 102 GLY A N 1
ATOM 758 C CA . GLY A 1 102 ? -9.532 8.246 -0.587 1.00 90.38 102 GLY A CA 1
ATOM 759 C C . GLY A 1 102 ? -9.612 9.224 0.591 1.00 90.38 102 GLY A C 1
ATOM 760 O O . GLY A 1 102 ? -8.850 10.186 0.647 1.00 90.38 102 GLY A O 1
ATOM 761 N N . GLU A 1 103 ? -10.551 8.993 1.516 1.00 92.25 103 GLU A N 1
ATOM 762 C CA . GLU A 1 103 ? -10.832 9.877 2.659 1.00 92.25 103 GLU A CA 1
ATOM 763 C C . GLU A 1 103 ? -11.047 9.085 3.964 1.00 92.25 103 GLU A C 1
ATOM 765 O O . GLU A 1 103 ? -11.703 8.036 3.984 1.00 92.25 103 GLU A O 1
ATOM 770 N N . SER A 1 104 ? -10.560 9.625 5.082 1.00 94.94 104 SER A N 1
ATOM 771 C CA . SER A 1 104 ? -10.979 9.238 6.432 1.00 94.94 104 SER A CA 1
ATOM 772 C C . SER A 1 104 ? -11.160 10.478 7.306 1.00 94.94 104 SER A C 1
ATOM 774 O O . SER A 1 104 ? -10.361 11.406 7.237 1.00 94.94 104 SER A O 1
ATOM 776 N N . LEU A 1 105 ? -12.209 10.508 8.137 1.00 93.19 105 LEU A N 1
ATOM 777 C CA . LEU A 1 105 ? -12.480 11.597 9.091 1.00 93.19 105 LEU A CA 1
ATOM 778 C C . LEU A 1 105 ? -12.427 13.020 8.471 1.00 93.19 105 LEU A C 1
ATOM 780 O O . LEU A 1 105 ? -11.976 13.958 9.126 1.00 93.19 105 LEU A O 1
ATOM 784 N N . ARG A 1 106 ? -12.911 13.204 7.227 1.00 91.06 106 ARG A N 1
ATOM 785 C CA . ARG A 1 106 ? -12.840 14.466 6.449 1.00 91.06 106 ARG A CA 1
ATOM 786 C C . ARG A 1 106 ? -11.425 14.919 6.061 1.00 91.06 106 ARG A C 1
ATOM 788 O O . ARG A 1 106 ? -11.233 16.066 5.672 1.00 91.06 106 ARG A O 1
ATOM 795 N N . THR A 1 107 ? -10.437 14.034 6.165 1.00 88.38 107 THR A N 1
ATOM 796 C CA . THR A 1 107 ? -9.086 14.209 5.619 1.00 88.38 107 THR A CA 1
ATOM 797 C C . THR A 1 107 ? -8.939 13.318 4.392 1.00 88.38 107 THR A C 1
ATOM 799 O O . THR A 1 107 ? -9.072 12.098 4.491 1.00 88.38 107 THR A O 1
ATOM 802 N N . SER A 1 108 ? -8.673 13.931 3.241 1.00 86.38 108 SER A N 1
ATOM 803 C CA . SER A 1 108 ? -8.388 13.233 1.983 1.00 86.38 108 SER A CA 1
ATOM 804 C C . SER A 1 108 ? -6.895 12.941 1.830 1.00 86.38 108 SER A C 1
ATOM 806 O O . SER A 1 108 ? -6.057 13.597 2.449 1.00 86.38 108 SER A O 1
ATOM 808 N N . ALA A 1 109 ? -6.560 11.975 0.978 1.00 82.94 109 ALA A N 1
ATOM 809 C CA . ALA A 1 109 ? -5.195 11.779 0.502 1.00 82.94 109 ALA A CA 1
ATOM 810 C C . ALA A 1 109 ? -4.736 12.937 -0.405 1.00 82.94 109 ALA A C 1
ATOM 812 O O . ALA A 1 109 ? -5.547 13.567 -1.083 1.00 82.94 109 ALA A O 1
ATOM 813 N N . ASN A 1 110 ? -3.420 13.150 -0.483 1.00 73.12 110 ASN A N 1
ATOM 814 C CA . ASN A 1 110 ? -2.791 14.136 -1.374 1.00 73.12 110 ASN A CA 1
ATOM 815 C C . ASN A 1 110 ? -2.448 13.551 -2.765 1.00 73.12 110 ASN A C 1
ATOM 817 O O . ASN A 1 110 ? -1.498 14.007 -3.398 1.00 73.12 110 ASN A O 1
ATOM 821 N N . ILE A 1 111 ? -3.169 12.519 -3.221 1.00 69.31 111 ILE A N 1
ATOM 822 C CA . ILE A 1 111 ? -2.933 11.852 -4.512 1.00 69.31 111 ILE A CA 1
ATOM 823 C C . ILE A 1 111 ? -4.220 11.747 -5.332 1.00 69.31 111 ILE A C 1
ATOM 825 O O . ILE A 1 111 ? -5.309 11.561 -4.786 1.00 69.31 111 ILE A O 1
ATOM 829 N N . GLU A 1 112 ? -4.078 11.807 -6.653 1.00 68.88 112 GLU A N 1
ATOM 830 C CA . GLU A 1 112 ? -5.134 11.430 -7.592 1.00 68.88 112 GLU A CA 1
ATOM 831 C C . GLU A 1 112 ? -5.078 9.919 -7.866 1.00 68.88 112 GLU A C 1
ATOM 833 O O . GLU A 1 112 ? -4.018 9.300 -7.788 1.00 68.88 112 GLU A O 1
ATOM 838 N N . THR A 1 113 ? -6.222 9.305 -8.177 1.00 76.00 113 THR A N 1
ATOM 839 C CA . THR A 1 113 ? -6.315 7.865 -8.480 1.00 76.00 113 THR A CA 1
ATOM 840 C C . THR A 1 113 ? -7.156 7.653 -9.734 1.00 76.00 113 THR A C 1
ATOM 842 O O . THR A 1 113 ? -8.225 8.247 -9.876 1.00 76.00 113 THR A O 1
ATOM 845 N N . GLN A 1 114 ? -6.688 6.802 -10.655 1.00 77.69 114 GLN A N 1
ATOM 846 C CA . GLN A 1 114 ? -7.361 6.559 -11.942 1.00 77.69 114 GLN A CA 1
ATOM 847 C C . GLN A 1 114 ? -8.700 5.821 -11.788 1.00 77.69 114 GLN A C 1
ATOM 849 O O . GLN A 1 114 ? -9.549 5.849 -12.678 1.00 77.69 114 GLN A O 1
ATOM 854 N N . THR A 1 115 ? -8.899 5.142 -10.655 1.00 77.88 115 THR A N 1
ATOM 855 C CA . THR A 1 115 ? -10.154 4.473 -10.301 1.00 77.88 115 THR A CA 1
ATOM 856 C C . THR A 1 115 ? -10.483 4.735 -8.826 1.00 77.88 115 THR A C 1
ATOM 858 O O . THR A 1 115 ? -9.553 4.835 -8.025 1.00 77.88 115 THR A O 1
ATOM 861 N N . PRO A 1 116 ? -11.768 4.861 -8.429 1.00 85.94 116 PRO A N 1
ATOM 862 C CA . PRO A 1 116 ? -12.122 5.218 -7.055 1.00 85.94 116 PRO A CA 1
ATOM 863 C C . PRO A 1 116 ? -11.679 4.158 -6.033 1.00 85.94 116 PRO A C 1
ATOM 865 O O . PRO A 1 116 ? -12.276 3.081 -5.926 1.00 85.94 116 PRO A O 1
ATOM 868 N N . ILE A 1 117 ? -10.630 4.487 -5.274 1.00 90.19 117 ILE A N 1
ATOM 869 C CA . ILE A 1 117 ? -9.977 3.624 -4.282 1.00 90.19 117 ILE A CA 1
ATOM 870 C C . ILE A 1 117 ? -9.927 4.326 -2.914 1.00 90.19 117 ILE A C 1
ATOM 872 O O . ILE A 1 117 ? -9.881 5.549 -2.800 1.00 90.19 117 ILE A O 1
ATOM 876 N N . MET A 1 118 ? -9.952 3.519 -1.859 1.00 92.69 118 MET A N 1
ATOM 877 C CA . MET A 1 118 ? -9.641 3.853 -0.477 1.00 92.69 118 MET A CA 1
ATOM 878 C C . MET A 1 118 ? -8.497 2.945 -0.021 1.00 92.69 118 MET A C 1
ATOM 880 O O . MET A 1 118 ? -8.624 1.721 -0.077 1.00 92.69 118 MET A O 1
ATOM 884 N N . TYR A 1 119 ? -7.403 3.541 0.446 1.00 93.19 119 TYR A N 1
ATOM 885 C CA . TYR A 1 119 ? -6.271 2.847 1.056 1.00 93.19 119 TYR A CA 1
ATOM 886 C C . TYR A 1 119 ? -5.922 3.604 2.337 1.00 93.19 119 TYR A C 1
ATOM 888 O O . TYR A 1 119 ? -5.560 4.779 2.293 1.00 93.19 119 TYR A O 1
ATOM 896 N N . LEU A 1 120 ? -6.088 2.950 3.484 1.00 94.00 120 LEU A N 1
ATOM 897 C CA . LEU A 1 120 ? -5.832 3.516 4.806 1.00 94.00 120 LEU A CA 1
ATOM 898 C C . LEU A 1 120 ? -4.929 2.574 5.610 1.00 94.00 120 LEU A C 1
ATOM 900 O O . LEU A 1 120 ? -5.199 1.374 5.659 1.00 94.00 120 LEU A O 1
ATOM 904 N N . ASP A 1 121 ? -3.917 3.117 6.286 1.00 93.38 121 ASP A N 1
ATOM 905 C CA . ASP A 1 121 ? -3.175 2.421 7.348 1.00 93.38 121 ASP A CA 1
ATOM 906 C C . ASP A 1 121 ? -3.702 2.924 8.700 1.00 93.38 121 ASP A C 1
ATOM 908 O O . ASP A 1 121 ? -3.524 4.090 9.065 1.00 93.38 121 ASP A O 1
ATOM 912 N N . ILE A 1 122 ? -4.449 2.063 9.394 1.00 96.00 122 ILE A N 1
ATOM 913 C CA . ILE A 1 122 ? -5.223 2.392 10.595 1.00 96.00 122 ILE A CA 1
ATOM 914 C C . ILE A 1 122 ? -4.549 1.749 11.805 1.00 96.00 122 ILE A C 1
ATOM 916 O O . ILE A 1 122 ? -4.525 0.526 11.929 1.00 96.00 122 ILE A O 1
ATOM 920 N N . HIS A 1 123 ? -4.053 2.582 12.717 1.00 96.81 123 HIS A N 1
ATOM 921 C CA . HIS A 1 123 ? -3.409 2.200 13.971 1.00 96.81 123 HIS A CA 1
ATOM 922 C C . HIS A 1 123 ? -4.334 2.526 15.149 1.00 96.81 123 HIS A C 1
ATOM 924 O O . HIS A 1 123 ? -4.724 3.681 15.328 1.00 96.81 123 HIS A 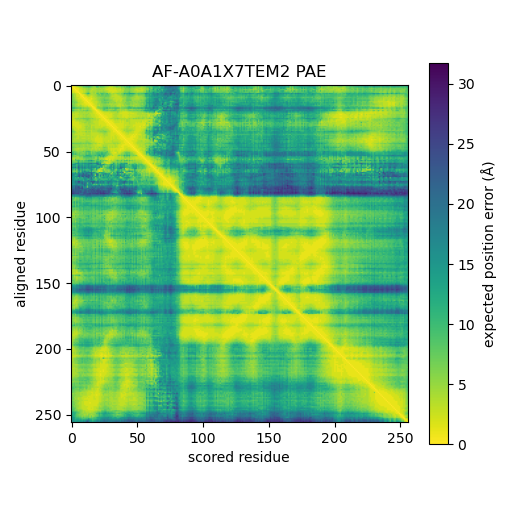O 1
ATOM 930 N N . LEU A 1 124 ? -4.659 1.532 15.972 1.00 98.25 124 LEU A N 1
ATOM 931 C CA . LEU A 1 124 ? -5.497 1.642 17.167 1.00 98.25 124 LEU A CA 1
ATOM 932 C C . LEU A 1 124 ? -4.698 1.203 18.400 1.00 98.25 124 LEU A C 1
ATOM 934 O O . LEU A 1 124 ? -4.081 0.141 18.382 1.00 98.25 124 LEU A O 1
ATOM 938 N N . LYS A 1 125 ? -4.743 1.998 19.471 1.00 98.19 125 LYS A N 1
ATOM 939 C CA . LYS A 1 125 ? -4.232 1.613 20.794 1.00 98.19 125 LYS A CA 1
ATOM 940 C C . LYS A 1 125 ? -5.124 0.568 21.467 1.00 98.19 125 LYS A C 1
ATOM 942 O O . LYS A 1 125 ? -6.241 0.305 21.024 1.00 98.19 125 LYS A O 1
ATOM 947 N N . GLU A 1 126 ? -4.644 0.049 22.584 1.00 97.88 126 GLU A N 1
ATOM 948 C CA . GLU A 1 126 ? -5.296 -0.919 23.462 1.00 97.88 126 GLU A CA 1
ATOM 949 C C . GLU A 1 126 ? -6.741 -0.485 23.805 1.00 97.88 126 GLU A C 1
ATOM 951 O O . GLU A 1 126 ? -7.015 0.661 24.192 1.00 97.88 126 GLU A O 1
ATOM 956 N N . GLY A 1 127 ? -7.697 -1.392 23.593 1.00 96.81 127 GLY A N 1
ATOM 957 C CA . GLY A 1 127 ? -9.138 -1.193 23.788 1.00 96.81 127 GLY A CA 1
ATOM 958 C C . GLY A 1 127 ? -9.796 -0.135 22.884 1.00 96.81 127 GLY A C 1
ATOM 959 O O . GLY A 1 127 ? -10.996 0.125 23.007 1.00 96.81 127 GLY A O 1
ATOM 960 N N . ALA A 1 128 ? -9.054 0.516 21.981 1.00 97.69 128 ALA A N 1
ATOM 961 C CA . ALA A 1 128 ? -9.585 1.567 21.116 1.00 97.69 128 ALA A CA 1
ATOM 962 C C . ALA A 1 128 ? -10.464 0.986 20.001 1.00 97.69 128 ALA A C 1
ATOM 964 O O . ALA A 1 128 ? -10.165 -0.069 19.439 1.00 97.69 128 ALA A O 1
ATOM 965 N N . SER A 1 129 ? -11.539 1.692 19.635 1.00 96.31 129 SER A N 1
ATOM 966 C CA . SER A 1 129 ? -12.443 1.272 18.560 1.00 96.31 129 SER A CA 1
ATOM 967 C C . SER A 1 129 ? -12.680 2.395 17.563 1.00 96.31 129 SER A C 1
ATOM 969 O O . SER A 1 129 ? -13.091 3.490 17.930 1.00 96.31 129 SER A O 1
ATOM 971 N N . PHE A 1 130 ? -12.495 2.084 16.284 1.00 96.19 130 PHE A N 1
ATOM 972 C CA . PHE A 1 130 ? -12.736 3.000 15.176 1.00 96.19 130 PHE A CA 1
ATOM 973 C C . PHE A 1 130 ? -13.741 2.394 14.196 1.00 96.19 130 PHE A C 1
ATOM 975 O O . PHE A 1 130 ? -13.790 1.175 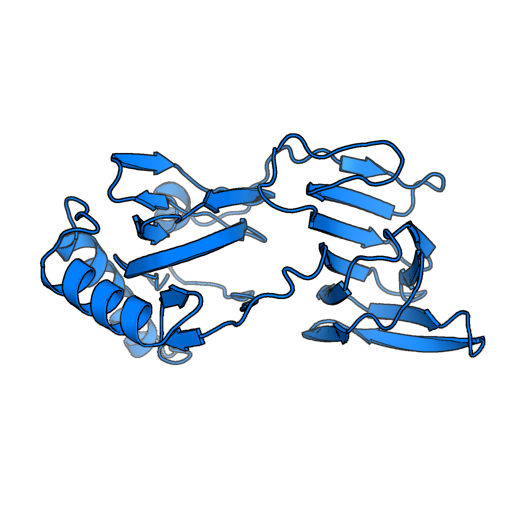14.025 1.00 96.19 130 PHE A O 1
ATOM 982 N N . THR A 1 131 ? -14.546 3.241 13.554 1.00 95.12 131 THR A N 1
ATOM 983 C CA . THR A 1 131 ? -15.442 2.839 12.465 1.00 95.12 131 THR A CA 1
ATOM 984 C C . THR A 1 131 ? -15.128 3.668 11.234 1.00 95.12 131 THR A C 1
ATOM 986 O O . THR A 1 131 ? -15.406 4.864 11.214 1.00 95.12 131 THR A O 1
ATOM 989 N N . GLN A 1 132 ? -14.577 3.024 10.208 1.00 95.31 132 GLN A N 1
ATOM 990 C CA . GLN A 1 132 ? -14.380 3.643 8.904 1.00 95.31 132 GLN A CA 1
ATOM 991 C C . GLN A 1 132 ? -15.644 3.460 8.062 1.00 95.31 132 GLN A C 1
ATOM 993 O O . GLN A 1 132 ? -16.104 2.332 7.865 1.00 95.31 132 GLN A O 1
ATOM 998 N N . SER A 1 133 ? -16.176 4.555 7.524 1.00 93.69 133 SER A N 1
ATOM 999 C CA . SER A 1 133 ? -17.193 4.519 6.468 1.00 93.69 133 SER A CA 1
ATOM 1000 C C . SER A 1 133 ? -16.556 4.112 5.140 1.00 93.69 133 SER A C 1
ATOM 1002 O O . SER A 1 133 ? -15.484 4.603 4.791 1.00 93.69 133 SER A O 1
ATOM 1004 N N . VAL A 1 134 ? -17.212 3.243 4.375 1.00 92.31 134 VAL A N 1
ATOM 1005 C CA . VAL A 1 134 ? -16.744 2.776 3.062 1.00 92.31 134 VAL A CA 1
ATOM 1006 C C . VAL A 1 134 ? -17.904 2.863 2.061 1.00 92.31 134 VAL A C 1
ATOM 1008 O O . VAL A 1 134 ? -19.004 2.413 2.385 1.00 92.31 134 VAL A O 1
ATOM 1011 N N . PRO A 1 135 ? -17.716 3.416 0.847 1.00 91.31 135 PRO A N 1
ATOM 1012 C CA . PRO A 1 135 ? -18.779 3.481 -0.154 1.00 91.31 135 PRO A CA 1
ATOM 1013 C C . PRO A 1 135 ? -19.372 2.097 -0.461 1.00 91.31 135 PRO A C 1
ATOM 1015 O O . PRO A 1 135 ? -18.636 1.170 -0.786 1.00 91.31 135 PRO A O 1
ATOM 1018 N N . LYS A 1 136 ? -20.708 1.959 -0.438 1.00 89.19 136 LYS A N 1
ATOM 1019 C CA . LYS A 1 136 ? -21.418 0.666 -0.618 1.00 89.19 136 LYS A CA 1
ATOM 1020 C C . LYS A 1 136 ? -21.065 -0.090 -1.906 1.00 89.19 136 LYS A C 1
ATOM 1022 O O . LYS A 1 136 ? -21.225 -1.307 -1.968 1.00 89.19 136 LYS A O 1
ATOM 1027 N N . LYS A 1 137 ? -20.613 0.638 -2.932 1.00 90.56 137 LYS A N 1
ATOM 1028 C CA . LYS A 1 137 ? -20.185 0.098 -4.229 1.00 90.56 137 LYS A CA 1
ATOM 1029 C C . LYS A 1 137 ? -18.770 -0.495 -4.214 1.00 90.56 137 LYS A C 1
ATOM 1031 O O . LYS A 1 137 ? -18.442 -1.276 -5.101 1.00 90.56 137 LYS A O 1
ATOM 1036 N N . TYR A 1 138 ? -17.941 -0.154 -3.225 1.00 92.31 138 TYR A N 1
ATOM 1037 C CA . TYR A 1 138 ? -16.588 -0.690 -3.113 1.00 92.31 138 TYR A CA 1
ATOM 1038 C C . TYR A 1 138 ? -16.611 -2.146 -2.634 1.00 92.31 138 TYR A C 1
ATOM 1040 O O . TYR A 1 138 ? -17.422 -2.542 -1.793 1.00 92.31 138 TYR A O 1
ATOM 1048 N N . LYS A 1 139 ? -15.664 -2.937 -3.134 1.00 90.94 139 LYS A N 1
ATOM 1049 C CA . LYS A 1 139 ? -15.276 -4.237 -2.570 1.00 90.94 139 LYS A CA 1
ATOM 1050 C C . LYS A 1 139 ? -13.835 -4.106 -2.072 1.00 90.94 139 LYS A C 1
ATOM 1052 O O . LYS A 1 139 ? -13.083 -3.280 -2.587 1.00 90.94 139 LYS A O 1
ATOM 1057 N N . GLY A 1 140 ? -13.446 -4.872 -1.059 1.00 91.56 140 GLY A N 1
ATOM 1058 C CA . GLY A 1 140 ? -12.152 -4.657 -0.413 1.00 91.56 140 GLY A CA 1
ATOM 1059 C C . GLY A 1 140 ? -11.735 -5.735 0.572 1.00 91.56 140 GLY A C 1
ATOM 1060 O O . GLY A 1 140 ? -12.425 -6.740 0.764 1.00 91.56 140 GLY A O 1
ATOM 1061 N N . ILE A 1 141 ? -10.588 -5.492 1.192 1.00 93.00 141 ILE A N 1
ATOM 1062 C CA . ILE A 1 141 ? -9.931 -6.346 2.174 1.00 93.00 141 ILE A CA 1
ATOM 1063 C C . ILE A 1 141 ? -9.462 -5.517 3.372 1.00 93.00 141 ILE A C 1
ATOM 1065 O O . ILE A 1 141 ? -9.135 -4.336 3.247 1.00 93.00 141 ILE A O 1
ATOM 1069 N N . LEU A 1 142 ? -9.388 -6.170 4.529 1.00 93.81 142 LEU A N 1
ATOM 1070 C CA . LEU A 1 142 ? -8.613 -5.707 5.675 1.00 93.81 142 LEU A CA 1
ATOM 1071 C C . LEU A 1 142 ? -7.465 -6.683 5.911 1.00 93.81 142 LEU A C 1
ATOM 1073 O O . LEU A 1 142 ? -7.698 -7.891 5.935 1.00 93.81 142 LEU A O 1
ATOM 1077 N N . TYR A 1 143 ? -6.255 -6.176 6.117 1.00 94.31 143 TYR A N 1
ATOM 1078 C CA . TYR A 1 143 ? -5.079 -6.971 6.463 1.00 94.31 143 TYR A CA 1
ATOM 1079 C C . TYR A 1 143 ? -4.491 -6.479 7.785 1.00 94.31 143 TYR A C 1
ATOM 1081 O O . TYR A 1 143 ? -4.033 -5.341 7.879 1.00 94.31 143 TYR A O 1
ATOM 1089 N N . VAL A 1 144 ? -4.526 -7.327 8.816 1.00 94.44 144 VAL A N 1
ATOM 1090 C CA . VAL A 1 144 ? -3.939 -7.015 10.126 1.00 94.44 144 VAL A CA 1
ATOM 1091 C C . VAL A 1 144 ? -2.449 -7.327 10.055 1.00 94.44 144 VAL A C 1
ATOM 1093 O O . VAL A 1 144 ? -2.062 -8.494 9.992 1.00 94.44 144 VAL A O 1
ATOM 1096 N N . TRP A 1 145 ? -1.604 -6.298 10.045 1.00 89.38 145 TRP A N 1
ATOM 1097 C CA . TRP A 1 145 ? -0.158 -6.455 9.850 1.00 89.38 145 TRP A CA 1
ATOM 1098 C C . TRP A 1 145 ? 0.647 -6.361 11.155 1.00 89.38 145 TRP A C 1
ATOM 1100 O O . TRP A 1 145 ? 1.767 -6.876 11.234 1.00 89.38 145 TRP A O 1
ATOM 1110 N N . ARG A 1 146 ? 0.043 -5.803 12.212 1.00 92.19 146 ARG A N 1
ATOM 1111 C CA . ARG A 1 146 ? 0.588 -5.728 13.574 1.00 92.19 146 ARG A CA 1
ATOM 1112 C C . ARG A 1 146 ? -0.528 -5.891 14.609 1.00 92.19 146 ARG A C 1
ATOM 1114 O O . ARG A 1 146 ? -1.643 -5.417 14.391 1.00 92.19 146 ARG A O 1
ATOM 1121 N N . GLY A 1 147 ? -0.200 -6.540 15.723 1.00 95.75 147 GLY A N 1
ATOM 1122 C CA . GLY A 1 147 ? -1.083 -6.682 16.877 1.00 95.75 147 GLY A CA 1
ATOM 1123 C C . GLY A 1 147 ? -2.327 -7.545 16.650 1.00 95.75 147 GLY A C 1
ATOM 1124 O O . GLY A 1 147 ? -2.356 -8.406 15.755 1.00 95.75 147 GLY A O 1
ATOM 1125 N N . SER A 1 148 ? -3.365 -7.317 17.455 1.00 97.69 148 SER A N 1
ATOM 1126 C CA . SER A 1 148 ? -4.598 -8.108 17.441 1.00 97.69 148 SER A CA 1
ATOM 1127 C C . SER A 1 148 ? -5.830 -7.337 17.925 1.00 97.69 148 SER A C 1
ATOM 1129 O O . SER A 1 148 ? -5.758 -6.198 18.379 1.00 97.69 148 SER A O 1
ATOM 1131 N N . GLY A 1 149 ? -7.008 -7.931 17.736 1.00 96.88 149 GLY A N 1
ATOM 1132 C CA . GLY A 1 149 ? -8.281 -7.312 18.086 1.00 96.88 149 GLY A CA 1
ATOM 1133 C C . GLY A 1 149 ? -9.472 -8.053 17.491 1.00 96.88 149 GLY A C 1
ATOM 1134 O O . GLY A 1 149 ? -9.441 -9.271 17.294 1.00 96.88 149 GLY A O 1
ATOM 1135 N N . TYR A 1 150 ? -10.547 -7.328 17.189 1.00 95.31 150 TYR A N 1
ATOM 1136 C CA . TYR A 1 150 ? -11.745 -7.888 16.571 1.00 95.31 150 TYR A CA 1
ATOM 1137 C C . TYR A 1 150 ? -12.485 -6.908 15.653 1.00 95.31 150 TYR A C 1
ATOM 1139 O O . TYR A 1 150 ? -12.510 -5.694 15.854 1.00 95.31 150 TYR A O 1
ATOM 1147 N N . LEU A 1 151 ? -13.156 -7.470 14.648 1.00 92.44 151 LEU A N 1
ATOM 1148 C CA . LEU A 1 151 ? -14.100 -6.768 13.780 1.00 92.44 151 LEU A CA 1
ATOM 1149 C C . LEU A 1 151 ? -15.529 -6.985 14.300 1.00 92.44 151 LEU A C 1
ATOM 1151 O O . LEU A 1 151 ? -15.905 -8.113 14.632 1.00 92.44 151 LEU A O 1
ATOM 1155 N N . LYS A 1 152 ? -16.356 -5.933 14.353 1.00 86.81 152 LYS A N 1
ATOM 1156 C CA . LYS A 1 152 ? -17.777 -6.056 14.737 1.00 86.81 152 LYS A CA 1
ATOM 1157 C C . LYS A 1 152 ? -18.630 -6.320 13.493 1.00 86.81 152 LYS A C 1
ATOM 1159 O O . LYS A 1 152 ? -18.792 -5.456 12.632 1.00 86.81 152 LYS A O 1
ATOM 1164 N N . LEU A 1 153 ? -19.200 -7.520 13.385 1.00 74.19 153 LEU A N 1
ATOM 1165 C CA . LEU A 1 153 ? -20.054 -7.911 12.261 1.00 74.19 153 LEU A CA 1
ATOM 1166 C C . LEU A 1 153 ? -21.511 -7.499 12.521 1.00 74.19 153 LEU A C 1
ATOM 1168 O O . LEU A 1 153 ? -22.328 -8.318 12.933 1.00 74.19 153 LEU A O 1
ATOM 1172 N N . VAL A 1 154 ? -21.827 -6.224 12.260 1.00 68.88 154 VAL A N 1
ATOM 1173 C CA . VAL A 1 154 ? -23.108 -5.555 12.590 1.00 68.88 154 VAL A CA 1
ATOM 1174 C C . VAL A 1 154 ? -24.352 -6.419 12.320 1.00 68.88 154 VAL A C 1
ATOM 1176 O O . VAL A 1 154 ? -25.155 -6.617 13.226 1.00 68.88 154 VAL A O 1
ATOM 1179 N N . ARG A 1 155 ? -24.484 -7.004 11.116 1.00 67.06 155 ARG A N 1
ATOM 1180 C CA . ARG A 1 155 ? -25.646 -7.835 10.715 1.00 67.06 155 ARG A CA 1
ATOM 1181 C C . ARG A 1 155 ? -25.877 -9.101 11.556 1.00 67.06 155 ARG A C 1
ATOM 1183 O O . ARG A 1 155 ? -26.970 -9.645 11.501 1.00 67.06 155 ARG A O 1
ATOM 1190 N N . VAL A 1 156 ? -24.870 -9.593 12.280 1.00 66.56 156 VAL A N 1
ATOM 1191 C CA . VAL A 1 156 ? -24.937 -10.844 13.066 1.00 66.56 156 VAL A CA 1
ATOM 1192 C C . VAL A 1 156 ? -24.507 -10.654 14.526 1.00 66.56 156 VAL A C 1
ATOM 1194 O O . VAL A 1 156 ? -24.295 -11.635 15.229 1.00 66.56 156 VAL A O 1
ATOM 1197 N N . GLN A 1 157 ? -24.311 -9.401 14.963 1.00 70.69 157 GLN A N 1
ATOM 1198 C CA . GLN A 1 157 ? -23.848 -8.990 16.304 1.00 70.69 157 GLN A CA 1
ATOM 1199 C C . GLN A 1 157 ? -22.583 -9.709 16.833 1.00 70.69 157 GLN A C 1
ATOM 1201 O O . GLN A 1 157 ? -22.248 -9.626 18.013 1.00 70.69 157 GLN A O 1
ATOM 1206 N N . LYS A 1 158 ? -21.830 -10.386 15.958 1.00 82.44 158 LYS A N 1
ATOM 1207 C CA . LYS A 1 158 ? -20.690 -11.232 16.325 1.00 82.44 158 LYS A CA 1
ATOM 1208 C C . LYS A 1 158 ? -19.377 -10.445 16.286 1.00 82.44 158 LYS A C 1
ATOM 1210 O O . LYS A 1 158 ? -19.106 -9.731 15.318 1.00 82.44 158 LYS A O 1
ATOM 1215 N N . LYS A 1 159 ? -18.529 -10.632 17.304 1.00 89.81 159 LYS A N 1
ATOM 1216 C CA . LYS A 1 159 ? -17.102 -10.280 17.242 1.00 89.81 159 LYS A CA 1
ATOM 1217 C C . LYS A 1 159 ? -16.367 -11.326 16.396 1.00 89.81 159 LYS A C 1
ATOM 1219 O O . LYS A 1 159 ? -16.468 -12.520 16.676 1.00 89.81 159 LYS A O 1
ATOM 1224 N N . LEU A 1 160 ? -15.642 -10.891 15.370 1.00 91.69 160 LEU A N 1
ATOM 1225 C CA . LEU A 1 160 ? -14.695 -11.725 14.631 1.00 91.69 160 LEU A CA 1
ATOM 1226 C C . LEU A 1 160 ? -13.281 -11.343 15.069 1.00 91.69 160 LEU A C 1
ATOM 1228 O O . LEU A 1 160 ? -12.771 -10.309 14.641 1.00 91.69 160 LEU A O 1
ATOM 1232 N N . ASN A 1 161 ? -12.683 -12.152 15.941 1.00 94.94 161 ASN A N 1
ATOM 1233 C CA . ASN A 1 161 ? -11.318 -11.934 16.418 1.00 94.94 161 ASN A CA 1
ATOM 1234 C C . ASN A 1 161 ? -10.323 -12.104 15.261 1.00 94.94 161 ASN A C 1
ATOM 1236 O O . ASN A 1 161 ? -10.468 -13.021 14.450 1.00 94.94 161 ASN A O 1
ATOM 1240 N N . VAL A 1 162 ? -9.326 -11.225 15.201 1.00 95.69 162 VAL A N 1
ATOM 1241 C CA . VAL A 1 162 ? -8.299 -11.171 14.155 1.00 95.69 162 VAL A CA 1
ATOM 1242 C C . VAL A 1 162 ? -6.943 -10.779 14.750 1.00 95.69 162 VAL A C 1
ATOM 1244 O O . VAL A 1 162 ? -6.880 -10.054 15.741 1.00 95.69 162 VAL A O 1
ATOM 1247 N N . LYS A 1 163 ? -5.850 -11.252 14.148 1.00 96.62 163 LYS A N 1
ATOM 1248 C CA . LYS A 1 163 ? -4.468 -10.978 14.577 1.00 96.62 163 LYS A CA 1
ATOM 1249 C C . LYS A 1 163 ? -3.509 -10.835 13.394 1.00 96.62 163 LYS A C 1
ATOM 1251 O O . LYS A 1 163 ? -3.867 -11.196 12.271 1.00 96.62 163 LYS A O 1
ATOM 1256 N N . LYS A 1 164 ? -2.288 -10.355 13.663 1.00 94.81 164 LYS A N 1
ATOM 1257 C CA . LYS A 1 164 ? -1.180 -10.238 12.700 1.00 94.81 164 LYS A CA 1
ATOM 1258 C C . LYS A 1 164 ? -1.126 -11.405 11.701 1.00 94.81 164 LYS A C 1
ATOM 1260 O O . LYS A 1 164 ? -1.136 -12.574 12.086 1.00 94.81 164 LYS A O 1
ATOM 1265 N N . GLY A 1 165 ? -1.019 -11.059 10.420 1.00 88.38 165 GLY A N 1
ATOM 1266 C CA . GLY A 1 165 ? -0.931 -11.982 9.290 1.00 88.38 165 GLY A CA 1
ATOM 1267 C C . GLY A 1 165 ? -2.283 -12.397 8.703 1.00 88.38 165 GLY A C 1
ATOM 1268 O O . GLY A 1 165 ? -2.305 -13.025 7.648 1.00 88.38 165 GLY A O 1
ATOM 1269 N N . GLN A 1 166 ? -3.411 -12.052 9.333 1.00 93.38 166 GLN A N 1
ATOM 1270 C CA . GLN A 1 166 ? -4.737 -12.422 8.833 1.00 93.38 166 GLN A CA 1
ATOM 1271 C C . GLN A 1 166 ? -5.333 -11.360 7.901 1.00 93.38 166 GLN A C 1
ATOM 1273 O O . GLN A 1 166 ? -5.299 -10.160 8.183 1.00 93.38 166 GLN A O 1
ATOM 1278 N N . MET A 1 167 ? -5.944 -11.833 6.811 1.00 91.06 167 MET A N 1
ATOM 1279 C CA . MET A 1 167 ? -6.714 -11.027 5.865 1.00 91.06 167 MET A CA 1
ATOM 1280 C C . MET A 1 167 ? -8.207 -11.373 5.958 1.00 91.06 167 MET A C 1
ATOM 1282 O O . MET A 1 167 ? -8.574 -12.546 6.018 1.00 91.06 167 MET A O 1
ATOM 1286 N N . GLY A 1 168 ? -9.073 -10.360 5.944 1.00 87.88 168 GLY A N 1
ATOM 1287 C CA . GLY A 1 168 ? -10.528 -10.504 5.887 1.00 87.88 168 GLY A CA 1
ATOM 1288 C C . GLY A 1 168 ? -11.110 -9.828 4.647 1.00 87.88 168 GLY A C 1
ATOM 1289 O O . GLY A 1 168 ? -10.847 -8.652 4.405 1.00 87.88 168 GLY A O 1
ATOM 1290 N N . VAL A 1 169 ? -11.928 -10.549 3.875 1.00 88.44 169 VAL A N 1
ATOM 1291 C CA . VAL A 1 169 ? -12.612 -10.013 2.684 1.00 88.44 169 VAL A CA 1
ATOM 1292 C C . VAL A 1 169 ? -13.925 -9.331 3.077 1.00 88.44 169 VAL A C 1
ATOM 1294 O O . VAL A 1 169 ? -14.719 -9.862 3.858 1.00 88.44 169 VAL A O 1
ATOM 1297 N N . MET A 1 170 ? -14.184 -8.149 2.521 1.00 86.94 170 MET A N 1
ATOM 1298 C CA . MET A 1 170 ? -15.374 -7.356 2.820 1.00 86.94 170 MET A CA 1
ATOM 1299 C C . MET A 1 170 ? -16.587 -7.804 1.995 1.00 86.94 170 MET A C 1
ATOM 1301 O O . MET A 1 170 ? -16.738 -7.439 0.830 1.00 86.94 170 MET A O 1
ATOM 1305 N N . GLY A 1 171 ? -17.516 -8.520 2.635 1.00 81.56 171 GLY A N 1
ATOM 1306 C CA . GLY A 1 171 ? -18.910 -8.586 2.172 1.00 81.56 171 GLY A CA 1
ATOM 1307 C C . GLY A 1 171 ? -19.611 -7.221 2.283 1.00 81.56 171 GLY A C 1
ATOM 1308 O O . GLY A 1 171 ? -19.123 -6.335 2.981 1.00 81.56 171 GLY A O 1
ATOM 1309 N N . GLU A 1 172 ? -20.764 -7.052 1.638 1.00 79.62 172 GLU A N 1
ATOM 1310 C CA . GLU A 1 172 ? -21.425 -5.744 1.462 1.00 79.62 172 GLU A CA 1
ATOM 1311 C C . GLU A 1 172 ? -21.776 -5.008 2.765 1.00 79.62 172 GLU A C 1
ATOM 1313 O O . GLU A 1 172 ? -22.334 -5.588 3.700 1.00 79.62 172 GLU A O 1
ATOM 1318 N N . ARG A 1 173 ? -21.428 -3.714 2.802 1.00 81.44 173 ARG A N 1
ATOM 1319 C CA . ARG A 1 173 ? -21.544 -2.794 3.945 1.00 81.44 173 ARG A CA 1
ATOM 1320 C C . ARG A 1 173 ? -21.302 -1.348 3.505 1.00 81.44 173 ARG A C 1
ATOM 1322 O O . ARG A 1 173 ? -20.757 -1.114 2.434 1.00 81.44 173 ARG A O 1
ATOM 1329 N N . ASP A 1 174 ? -21.666 -0.407 4.364 1.00 81.12 174 ASP A N 1
ATOM 1330 C CA . ASP A 1 174 ? -21.293 1.017 4.315 1.00 81.12 174 ASP A CA 1
ATOM 1331 C C . ASP A 1 174 ? -20.197 1.385 5.330 1.00 81.12 174 ASP A C 1
ATOM 1333 O O . ASP A 1 174 ? -19.749 2.528 5.380 1.00 81.12 174 ASP A O 1
ATOM 1337 N N . SER A 1 175 ? -19.781 0.441 6.175 1.00 90.12 175 SER A N 1
ATOM 1338 C CA . SER A 1 175 ? -18.877 0.707 7.293 1.00 90.12 175 SER A CA 1
ATOM 1339 C C . SER A 1 175 ? -18.163 -0.553 7.791 1.00 90.12 175 SER A C 1
ATOM 1341 O O . SER A 1 175 ? -18.685 -1.669 7.697 1.00 90.12 175 SER A O 1
ATOM 1343 N N . VAL A 1 176 ? -16.962 -0.383 8.350 1.00 91.00 176 VAL A N 1
ATOM 1344 C CA . VAL A 1 176 ? -16.234 -1.417 9.099 1.00 91.00 176 VAL A CA 1
ATOM 1345 C C . VAL A 1 176 ? -15.850 -0.861 10.464 1.00 91.00 176 VAL A C 1
ATOM 1347 O O . VAL A 1 176 ? -15.111 0.117 10.545 1.00 91.00 176 VAL A O 1
ATOM 1350 N N . THR A 1 177 ? -16.319 -1.506 11.535 1.00 93.62 177 THR A N 1
ATOM 1351 C CA . THR A 1 177 ? -15.870 -1.216 12.901 1.00 93.62 177 THR A CA 1
ATOM 1352 C C . THR A 1 177 ? -14.804 -2.212 13.335 1.00 93.62 177 THR A C 1
ATOM 1354 O O . THR A 1 177 ? -15.054 -3.421 13.381 1.00 93.62 177 THR A O 1
ATOM 1357 N N . MET A 1 178 ? -13.647 -1.681 13.715 1.00 95.25 178 MET A N 1
ATOM 1358 C CA . MET A 1 178 ? -12.535 -2.401 14.326 1.00 95.25 178 MET A CA 1
ATOM 1359 C C . MET A 1 178 ? -12.433 -2.035 15.809 1.00 95.25 178 MET A C 1
ATOM 1361 O O . MET A 1 178 ? -12.841 -0.948 16.236 1.00 95.25 178 MET A O 1
ATOM 1365 N N . THR A 1 179 ? -11.893 -2.943 16.609 1.00 97.12 179 THR A N 1
ATOM 1366 C CA . THR A 1 179 ? -11.495 -2.700 17.997 1.00 97.12 179 THR A CA 1
ATOM 1367 C C . THR A 1 179 ? -10.207 -3.467 18.256 1.00 97.12 179 THR A C 1
ATOM 1369 O O . THR A 1 179 ? -10.137 -4.635 17.877 1.00 97.12 179 THR A O 1
ATOM 1372 N N . ALA A 1 180 ? -9.208 -2.832 18.865 1.00 98.00 180 ALA A N 1
ATOM 1373 C CA . ALA A 1 180 ? -7.994 -3.519 19.305 1.00 98.00 180 ALA A CA 1
ATOM 1374 C C . ALA A 1 180 ? -8.297 -4.527 20.434 1.00 98.00 180 ALA A C 1
ATOM 1376 O O . ALA A 1 180 ? -9.421 -4.578 20.948 1.00 98.00 180 ALA A O 1
ATOM 1377 N N . ALA A 1 181 ? -7.315 -5.343 20.811 1.00 97.50 181 ALA A N 1
ATOM 1378 C CA . ALA A 1 181 ? -7.383 -6.097 22.059 1.00 97.50 181 ALA A CA 1
ATOM 1379 C C . ALA A 1 181 ? -7.316 -5.134 23.260 1.00 97.50 181 ALA A C 1
ATOM 1381 O O . ALA A 1 181 ? -6.846 -4.004 23.131 1.00 97.50 181 ALA A O 1
ATOM 1382 N N . ASP A 1 182 ? -7.806 -5.545 24.430 1.00 97.00 182 ASP A N 1
ATOM 1383 C CA . ASP A 1 182 ? -7.784 -4.690 25.630 1.00 97.00 182 ASP A CA 1
ATOM 1384 C C . ASP A 1 182 ? -6.364 -4.575 26.242 1.00 97.00 182 ASP A C 1
ATOM 1386 O O . ASP A 1 182 ? -6.128 -3.737 27.112 1.00 97.00 182 ASP A O 1
ATOM 1390 N N . ASP A 1 183 ? -5.423 -5.392 25.753 1.00 96.38 183 ASP A N 1
ATOM 1391 C CA . ASP A 1 183 ? -4.035 -5.570 26.194 1.00 96.38 183 ASP A CA 1
ATOM 1392 C C . ASP A 1 183 ? -2.975 -5.451 25.069 1.00 96.38 183 ASP A C 1
ATOM 1394 O O . ASP A 1 183 ? -1.780 -5.509 25.356 1.00 96.38 183 ASP A O 1
ATOM 1398 N N . GLU A 1 184 ? -3.375 -5.249 23.806 1.00 96.81 184 GLU A N 1
ATOM 1399 C CA . GLU A 1 184 ? -2.464 -5.079 22.658 1.00 96.81 184 GLU A CA 1
ATOM 1400 C C . GLU A 1 184 ? -2.994 -4.025 21.664 1.00 96.81 184 GLU A C 1
ATOM 1402 O O . GLU A 1 184 ? -4.199 -3.917 21.426 1.00 96.81 184 GLU A O 1
ATOM 1407 N N . GLU A 1 185 ? -2.088 -3.260 21.047 1.00 97.38 185 GLU A N 1
ATOM 1408 C CA . GLU A 1 185 ? -2.388 -2.401 19.895 1.00 97.38 185 GLU A CA 1
ATOM 1409 C C . GLU A 1 185 ? -2.871 -3.210 18.669 1.00 97.38 185 GLU A C 1
ATOM 1411 O O . GLU A 1 185 ? -2.716 -4.429 18.583 1.00 97.3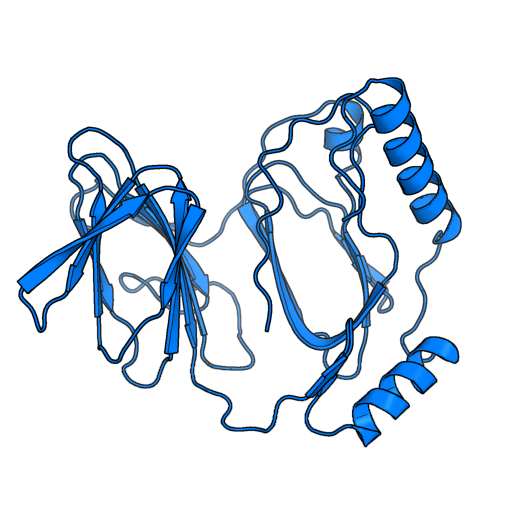8 185 GLU A O 1
ATOM 1416 N N . MET A 1 186 ? -3.410 -2.526 17.660 1.00 97.50 186 MET A N 1
ATOM 1417 C CA . MET A 1 186 ? -3.840 -3.135 16.400 1.00 97.50 186 MET A CA 1
ATOM 1418 C C . MET A 1 186 ? -3.494 -2.228 15.218 1.00 97.50 186 MET A C 1
ATOM 1420 O O . MET A 1 186 ? -3.903 -1.067 15.205 1.00 97.50 186 MET A O 1
ATOM 1424 N N . GLN A 1 187 ? -2.813 -2.750 14.191 1.00 95.88 187 GLN A N 1
ATOM 1425 C CA . GLN A 1 187 ? -2.578 -2.002 12.951 1.00 95.88 187 GLN A CA 1
ATOM 1426 C C . GLN A 1 187 ? -3.023 -2.771 11.704 1.00 95.88 187 GLN A C 1
ATOM 1428 O O . GLN A 1 187 ? -2.719 -3.955 11.521 1.00 95.88 187 GLN A O 1
ATOM 1433 N N . VAL A 1 188 ? -3.805 -2.084 10.869 1.00 95.31 188 VAL A N 1
ATOM 1434 C CA . VAL A 1 188 ? -4.623 -2.683 9.812 1.00 95.31 188 VAL A CA 1
ATOM 1435 C C . VAL A 1 188 ? -4.543 -1.850 8.540 1.00 95.31 188 VAL A C 1
ATOM 1437 O O . VAL A 1 188 ? -4.883 -0.669 8.555 1.00 95.31 188 VAL A O 1
ATOM 1440 N N . LEU A 1 189 ? -4.185 -2.487 7.423 1.00 94.19 189 LEU A N 1
ATOM 1441 C CA . LEU A 1 189 ? -4.401 -1.907 6.100 1.00 94.19 189 LEU A CA 1
ATOM 1442 C C . LEU A 1 189 ? -5.845 -2.190 5.676 1.00 94.19 189 LEU A C 1
ATOM 1444 O O . LEU A 1 189 ? -6.253 -3.351 5.619 1.00 94.19 189 LEU A O 1
ATOM 1448 N N . LEU A 1 190 ? -6.613 -1.147 5.371 1.00 94.88 190 LEU A N 1
ATOM 1449 C CA . LEU A 1 190 ? -7.915 -1.248 4.711 1.00 94.88 190 LEU A CA 1
ATOM 1450 C C . LEU A 1 190 ? -7.747 -0.786 3.264 1.00 94.88 190 LEU A C 1
ATOM 1452 O O . LEU A 1 190 ? -7.431 0.377 3.022 1.00 94.88 190 LEU A O 1
ATOM 1456 N N . ILE A 1 191 ? -7.966 -1.703 2.320 1.00 93.56 191 ILE A N 1
ATOM 1457 C CA . ILE A 1 191 ? -7.861 -1.456 0.877 1.00 93.56 191 ILE A CA 1
ATOM 1458 C C . ILE A 1 191 ? -9.192 -1.842 0.235 1.00 93.56 191 ILE A C 1
ATOM 1460 O O . ILE A 1 191 ? -9.589 -3.009 0.264 1.00 93.56 191 ILE A O 1
ATOM 1464 N N . ALA A 1 192 ? -9.897 -0.872 -0.339 1.00 93.75 192 ALA A N 1
ATOM 1465 C CA . ALA A 1 192 ? -11.196 -1.072 -0.974 1.00 93.75 192 ALA A CA 1
ATOM 1466 C C . ALA A 1 192 ? -11.354 -0.163 -2.197 1.00 93.75 192 ALA A C 1
ATOM 1468 O O . ALA A 1 192 ? -10.863 0.958 -2.197 1.00 93.75 192 ALA A O 1
ATOM 1469 N N . GLY A 1 193 ? -12.066 -0.610 -3.227 1.00 91.94 193 GLY A N 1
ATOM 1470 C CA . GLY A 1 193 ? -12.295 0.192 -4.429 1.00 91.94 193 GLY A CA 1
ATOM 1471 C C . GLY A 1 193 ? -13.485 -0.290 -5.246 1.00 91.94 193 GLY A C 1
ATOM 1472 O O . GLY A 1 193 ? -14.050 -1.358 -4.990 1.00 91.94 193 GLY A O 1
ATOM 1473 N N . GLU A 1 194 ? -13.894 0.519 -6.215 1.00 90.50 194 GLU A N 1
ATOM 1474 C CA . GLU A 1 194 ? -14.995 0.192 -7.121 1.00 90.50 194 GLU A CA 1
ATOM 1475 C C . GLU A 1 194 ? -14.608 -0.941 -8.098 1.00 90.50 194 GLU A C 1
ATOM 1477 O O . GLU A 1 194 ? -13.587 -0.838 -8.780 1.00 90.50 194 GLU A O 1
ATOM 1482 N N . PRO A 1 195 ? -15.389 -2.038 -8.194 1.00 86.62 195 PRO A N 1
ATOM 1483 C CA . PRO A 1 195 ? -15.101 -3.122 -9.128 1.00 86.62 195 PRO A CA 1
ATOM 1484 C C . PRO A 1 195 ? -15.086 -2.654 -10.584 1.00 86.62 195 PRO A C 1
ATOM 1486 O O . PRO A 1 195 ? -16.072 -2.121 -11.086 1.00 86.62 195 PRO A O 1
ATOM 1489 N N . LEU A 1 196 ? -13.987 -2.937 -11.288 1.00 82.50 196 LEU A N 1
ATOM 1490 C CA . LEU A 1 196 ? -13.795 -2.517 -12.681 1.00 82.50 196 LEU A CA 1
ATOM 1491 C C . LEU A 1 196 ? -14.772 -3.177 -13.669 1.00 82.50 196 LEU A C 1
ATOM 1493 O O . LEU A 1 196 ? -14.922 -2.685 -14.782 1.00 82.50 196 LEU A O 1
ATOM 1497 N N . ASN A 1 197 ? -15.394 -4.301 -13.286 1.00 83.81 197 ASN A N 1
ATOM 1498 C CA . ASN A 1 197 ? -16.364 -5.072 -14.080 1.00 83.81 197 ASN A CA 1
ATOM 1499 C C . ASN A 1 197 ? -15.901 -5.410 -15.517 1.00 83.81 197 ASN A C 1
ATOM 1501 O O . ASN A 1 197 ? -16.711 -5.554 -16.430 1.00 83.81 197 ASN A O 1
ATOM 1505 N N . LYS A 1 198 ? -14.584 -5.565 -15.703 1.00 83.25 198 LYS A N 1
ATOM 1506 C CA . LYS A 1 198 ? -13.926 -6.022 -16.936 1.00 83.25 198 LYS A CA 1
ATOM 1507 C C . LYS A 1 198 ? -13.332 -7.417 -16.734 1.00 83.25 198 LYS A C 1
ATOM 1509 O O . LYS A 1 198 ? -13.004 -7.795 -15.610 1.00 83.25 198 LYS A O 1
ATOM 1514 N N . ASN A 1 199 ? -13.124 -8.144 -17.831 1.00 86.56 199 ASN A N 1
ATOM 1515 C CA . ASN A 1 199 ? -12.330 -9.375 -17.827 1.00 86.56 199 ASN A CA 1
ATOM 1516 C C . ASN A 1 199 ? -10.898 -9.083 -17.357 1.00 86.56 199 ASN A C 1
ATOM 1518 O O . ASN A 1 199 ? -10.316 -8.071 -17.746 1.00 86.56 199 ASN A O 1
ATOM 1522 N N . VAL A 1 200 ? -10.322 -9.979 -16.557 1.00 86.62 200 VAL A N 1
ATOM 1523 C CA . VAL A 1 200 ? -8.947 -9.864 -16.055 1.00 86.62 200 VAL A CA 1
ATOM 1524 C C . VAL A 1 200 ? -8.175 -11.109 -16.467 1.00 86.62 200 VAL A C 1
ATOM 1526 O O . VAL A 1 200 ? -8.480 -12.209 -16.011 1.00 86.62 200 VAL A O 1
ATOM 1529 N N . VAL A 1 201 ? -7.168 -10.934 -17.320 1.00 88.81 201 VAL A N 1
ATOM 1530 C CA . VAL A 1 201 ? -6.251 -11.991 -17.757 1.00 88.81 201 VAL A CA 1
ATOM 1531 C C . VAL A 1 201 ? -4.862 -11.636 -17.240 1.00 88.81 201 VAL A C 1
ATOM 1533 O O . VAL A 1 201 ? -4.321 -10.597 -17.610 1.00 88.81 201 VAL A O 1
ATOM 1536 N N . ARG A 1 202 ? -4.292 -12.481 -16.372 1.00 89.50 202 ARG A N 1
ATOM 1537 C CA . ARG A 1 202 ? -2.944 -12.316 -15.803 1.00 89.50 202 ARG A CA 1
ATOM 1538 C C . ARG A 1 202 ? -1.997 -13.381 -16.345 1.00 89.50 202 ARG A C 1
ATOM 1540 O O . ARG A 1 202 ? -2.338 -14.560 -16.352 1.00 89.50 202 ARG A O 1
ATOM 1547 N N . SER A 1 203 ? -0.783 -12.978 -16.706 1.00 90.25 203 SER A N 1
ATOM 1548 C CA . SER A 1 203 ? 0.344 -13.883 -16.936 1.00 90.25 203 SER A CA 1
ATOM 1549 C C . SER A 1 203 ? 1.623 -13.216 -16.439 1.00 90.25 203 SER A C 1
ATOM 1551 O O . SER A 1 203 ? 1.999 -12.153 -16.931 1.00 90.25 203 SER A O 1
ATOM 1553 N N . GLY A 1 204 ? 2.229 -13.786 -15.391 1.00 88.75 204 GLY A N 1
ATOM 1554 C CA . GLY A 1 204 ? 3.375 -13.200 -14.689 1.00 88.75 204 GLY A CA 1
ATOM 1555 C C . GLY A 1 204 ? 3.161 -11.712 -14.338 1.00 88.75 204 GLY A C 1
ATOM 1556 O O . GLY A 1 204 ? 2.246 -11.424 -13.550 1.00 88.75 204 GLY A O 1
ATOM 1557 N N . PRO A 1 205 ? 3.969 -10.792 -14.911 1.00 89.06 205 PRO A N 1
ATOM 1558 C CA . PRO A 1 205 ? 3.893 -9.344 -14.696 1.00 89.06 205 PRO A CA 1
ATOM 1559 C C . PRO A 1 205 ? 2.842 -8.608 -15.548 1.00 89.06 205 PRO A C 1
ATOM 1561 O O . PRO A 1 205 ? 2.688 -7.396 -15.425 1.00 89.06 205 PRO A O 1
ATOM 1564 N N . PHE A 1 206 ? 2.125 -9.279 -16.447 1.00 92.00 206 PHE A N 1
ATOM 1565 C CA . PHE A 1 206 ? 1.161 -8.618 -17.327 1.00 92.00 206 PHE A CA 1
ATOM 1566 C C . PHE A 1 206 ? -0.267 -8.921 -16.892 1.00 92.00 206 PHE A C 1
ATOM 1568 O O . PHE A 1 206 ? -0.623 -10.084 -16.684 1.00 92.00 206 PHE A O 1
ATOM 1575 N N . VAL A 1 207 ? -1.093 -7.876 -16.765 1.00 89.56 207 VAL A N 1
ATOM 1576 C CA . VAL A 1 207 ? -2.526 -8.021 -16.489 1.00 89.56 207 VAL A CA 1
ATOM 1577 C C . VAL A 1 207 ? -3.327 -7.095 -17.392 1.00 89.56 207 VAL A C 1
ATOM 1579 O O . VAL A 1 207 ? -3.240 -5.879 -17.269 1.00 89.56 207 VAL A O 1
ATOM 1582 N N . ILE A 1 208 ? -4.090 -7.678 -18.314 1.00 89.69 208 ILE A N 1
ATOM 1583 C CA . ILE A 1 208 ? -4.857 -6.958 -19.346 1.00 89.69 208 ILE A CA 1
ATOM 1584 C C . ILE A 1 208 ? -6.219 -7.668 -19.519 1.00 89.69 208 ILE A C 1
ATOM 1586 O O . ILE A 1 208 ? -6.626 -8.436 -18.639 1.00 89.69 208 ILE A O 1
ATOM 1590 N N . ASN A 1 209 ? -6.978 -7.412 -20.589 1.00 91.75 209 ASN A N 1
ATOM 1591 C CA . ASN A 1 209 ? -8.361 -7.884 -20.718 1.00 91.75 209 ASN A CA 1
ATOM 1592 C C . ASN A 1 209 ? -8.506 -9.151 -21.587 1.00 91.75 209 ASN A C 1
ATOM 1594 O O . ASN A 1 209 ? -9.517 -9.849 -21.476 1.00 91.75 209 ASN A O 1
ATOM 1598 N N . THR A 1 210 ? -7.503 -9.486 -22.406 1.00 92.06 210 THR A N 1
ATOM 1599 C CA . THR A 1 210 ? -7.491 -10.636 -23.326 1.00 92.06 210 THR A CA 1
ATOM 1600 C C . THR A 1 210 ? -6.133 -11.351 -23.368 1.00 92.06 210 THR A C 1
ATOM 1602 O O . THR A 1 210 ? -5.095 -10.797 -23.009 1.00 92.06 210 THR A O 1
ATOM 1605 N N . TRP A 1 211 ? -6.114 -12.594 -23.866 1.00 92.44 211 TRP A N 1
ATOM 1606 C CA . TRP A 1 211 ? -4.864 -13.342 -24.073 1.00 92.44 211 TRP A CA 1
ATOM 1607 C C . TRP A 1 211 ? -4.008 -12.796 -25.229 1.00 92.44 211 TRP A C 1
ATOM 1609 O O . TRP A 1 211 ? -2.783 -12.877 -25.172 1.00 92.44 211 TRP A O 1
ATOM 1619 N N . ALA A 1 212 ? -4.624 -12.196 -26.254 1.00 94.81 212 ALA A N 1
ATOM 1620 C CA . ALA A 1 212 ? -3.897 -11.594 -27.374 1.00 94.81 212 ALA A CA 1
ATOM 1621 C C . ALA A 1 212 ? -3.024 -10.412 -26.911 1.00 94.81 212 ALA A C 1
ATOM 1623 O O . ALA A 1 212 ? -1.855 -10.322 -27.280 1.00 94.81 212 ALA A O 1
ATOM 1624 N N . GLU A 1 213 ? -3.553 -9.561 -26.027 1.00 92.25 213 GLU A N 1
ATOM 1625 C CA . GLU A 1 213 ? -2.796 -8.455 -25.426 1.00 92.25 213 GLU A CA 1
ATOM 1626 C C . GLU A 1 213 ? -1.642 -8.955 -24.541 1.00 92.25 213 GLU A C 1
ATOM 1628 O O . GLU A 1 213 ? -0.576 -8.342 -24.528 1.00 92.25 213 GLU A O 1
ATOM 1633 N N . ILE A 1 214 ? -1.814 -10.083 -23.838 1.00 93.31 214 ILE A N 1
ATOM 1634 C CA . ILE A 1 214 ? -0.738 -10.726 -23.061 1.00 93.31 214 ILE A CA 1
ATOM 1635 C C . ILE A 1 214 ? 0.394 -11.203 -23.979 1.00 93.31 214 ILE A C 1
ATOM 1637 O O . ILE A 1 214 ? 1.562 -10.949 -23.688 1.00 93.31 214 ILE A O 1
ATOM 1641 N N . GLN A 1 215 ? 0.076 -11.846 -25.108 1.00 94.50 215 GLN A N 1
ATOM 1642 C CA . GLN A 1 215 ? 1.093 -12.246 -26.089 1.00 94.50 215 GLN A CA 1
ATOM 1643 C C . GLN A 1 215 ? 1.806 -11.025 -26.694 1.00 94.50 215 GLN A C 1
ATOM 1645 O O . GLN A 1 215 ? 3.032 -11.027 -26.818 1.00 94.50 215 GLN A O 1
ATOM 1650 N N . GLN A 1 216 ? 1.073 -9.941 -26.974 1.00 93.88 216 GLN A N 1
ATOM 1651 C CA . GLN A 1 216 ? 1.674 -8.680 -27.415 1.00 93.88 216 GLN A CA 1
ATOM 1652 C C . GLN A 1 216 ? 2.572 -8.053 -26.336 1.00 93.88 216 GLN A C 1
ATOM 1654 O O . GLN A 1 216 ? 3.624 -7.515 -26.666 1.00 93.88 216 GLN A O 1
ATOM 1659 N N . ALA A 1 217 ? 2.216 -8.151 -25.051 1.00 91.62 217 ALA A N 1
ATOM 1660 C CA . ALA A 1 217 ? 3.036 -7.662 -23.940 1.00 91.62 217 ALA A CA 1
ATOM 1661 C C . ALA A 1 217 ? 4.369 -8.413 -23.809 1.00 91.62 217 ALA A C 1
ATOM 1663 O O . ALA A 1 217 ? 5.412 -7.776 -23.665 1.00 91.62 217 ALA A O 1
ATOM 1664 N N . TYR A 1 218 ? 4.360 -9.743 -23.946 1.00 93.88 218 TYR A N 1
ATOM 1665 C CA . TYR A 1 218 ? 5.598 -10.524 -24.007 1.00 93.88 218 TYR A CA 1
ATOM 1666 C C . TYR A 1 218 ? 6.440 -10.174 -25.241 1.00 93.88 218 TYR A C 1
ATOM 1668 O O . TYR A 1 218 ? 7.647 -9.984 -25.102 1.00 93.88 218 TYR A O 1
ATOM 1676 N N . SER A 1 219 ? 5.823 -10.010 -26.416 1.00 93.00 219 SER A N 1
ATOM 1677 C CA . SER A 1 219 ? 6.532 -9.598 -27.637 1.00 93.00 219 SER A CA 1
ATOM 1678 C C . SER A 1 219 ? 7.150 -8.199 -27.515 1.00 93.00 219 SER A C 1
ATOM 1680 O O . SER A 1 219 ? 8.306 -8.003 -27.888 1.00 93.00 219 SER A O 1
ATOM 1682 N N . ASP A 1 220 ? 6.428 -7.229 -26.949 1.00 93.19 220 ASP A N 1
ATOM 1683 C CA . ASP A 1 220 ? 6.912 -5.862 -26.728 1.00 93.19 220 ASP A CA 1
ATOM 1684 C C . ASP A 1 220 ? 8.050 -5.810 -25.698 1.00 93.19 220 ASP A C 1
ATOM 1686 O O . ASP A 1 220 ? 9.004 -5.058 -25.882 1.00 93.19 220 ASP A O 1
ATOM 1690 N N . TYR A 1 221 ? 7.994 -6.638 -24.651 1.00 90.56 221 TYR A N 1
ATOM 1691 C CA . TYR A 1 221 ? 9.079 -6.767 -23.677 1.00 90.56 221 TYR A CA 1
ATOM 1692 C C . TYR A 1 221 ? 10.330 -7.408 -24.291 1.00 90.56 221 TYR A C 1
ATOM 1694 O O . TYR A 1 221 ? 11.415 -6.839 -24.210 1.00 90.56 221 TYR A O 1
ATOM 1702 N N . GLN A 1 222 ? 10.176 -8.543 -24.982 1.00 90.50 222 GLN A N 1
ATOM 1703 C CA . GLN A 1 222 ? 11.279 -9.247 -25.651 1.00 90.50 222 GLN A CA 1
ATOM 1704 C C . GLN A 1 222 ? 11.944 -8.414 -26.757 1.00 90.50 222 GLN A C 1
ATOM 1706 O O . GLN A 1 222 ? 13.126 -8.594 -27.030 1.00 90.50 222 GLN A O 1
ATOM 1711 N N . SER A 1 223 ? 11.202 -7.493 -27.381 1.00 92.56 223 SER A N 1
ATOM 1712 C CA . SER A 1 223 ? 11.726 -6.550 -28.381 1.00 92.56 223 SER A CA 1
ATOM 1713 C C . SER A 1 223 ? 12.183 -5.206 -27.792 1.00 92.56 223 SER A C 1
ATOM 1715 O O . SER A 1 223 ? 12.500 -4.289 -28.546 1.00 92.56 223 SER A O 1
ATOM 1717 N N . GLY A 1 224 ? 12.225 -5.066 -26.461 1.00 88.69 224 GLY A N 1
ATOM 1718 C CA . GLY A 1 224 ? 12.725 -3.873 -25.769 1.00 88.69 224 GLY A CA 1
ATOM 1719 C C . GLY A 1 224 ? 11.817 -2.636 -25.842 1.00 88.69 224 GLY A C 1
ATOM 1720 O O . GLY A 1 224 ? 12.199 -1.572 -25.362 1.00 88.69 224 GLY A O 1
ATOM 1721 N N . LYS A 1 225 ? 10.599 -2.746 -26.391 1.00 90.50 225 LYS A N 1
ATOM 1722 C CA . LYS A 1 225 ? 9.656 -1.618 -26.549 1.00 90.50 225 LYS A CA 1
ATOM 1723 C C . LYS A 1 225 ? 9.091 -1.081 -25.230 1.00 90.50 225 LYS A C 1
ATOM 1725 O O . LYS A 1 225 ? 8.499 -0.008 -25.233 1.00 90.50 225 LYS A O 1
ATOM 1730 N N . LEU A 1 226 ? 9.248 -1.808 -24.121 1.00 87.81 226 LEU A N 1
ATOM 1731 C CA . LEU A 1 226 ? 8.935 -1.305 -22.772 1.00 87.81 226 LEU A CA 1
ATOM 1732 C C . LEU A 1 226 ? 10.061 -0.420 -22.190 1.00 87.81 226 LEU A C 1
ATOM 1734 O O . LEU A 1 226 ? 9.973 0.034 -21.049 1.00 87.81 226 LEU A O 1
ATOM 1738 N N . GLY A 1 227 ? 11.116 -0.174 -22.973 1.00 87.94 227 GLY A N 1
ATOM 1739 C CA . GLY A 1 227 ? 12.315 0.540 -22.554 1.00 87.94 227 GLY A CA 1
ATOM 1740 C C . GLY A 1 227 ? 13.288 -0.342 -21.769 1.00 87.94 227 GLY A C 1
ATOM 1741 O O . GLY A 1 227 ? 13.070 -1.536 -21.564 1.00 87.94 227 GLY A O 1
ATOM 1742 N N . GLN A 1 228 ? 14.394 0.270 -21.354 1.00 86.50 228 GLN A N 1
ATOM 1743 C CA . GLN A 1 228 ? 15.484 -0.335 -20.585 1.00 86.50 228 GLN A CA 1
ATOM 1744 C C . GLN A 1 228 ? 16.005 0.700 -19.578 1.00 86.50 228 GLN A C 1
ATOM 1746 O O . GLN A 1 228 ? 15.749 1.893 -19.742 1.00 86.50 228 GLN A O 1
ATOM 1751 N N . ILE A 1 229 ? 16.738 0.265 -18.550 1.00 87.75 229 ILE A N 1
ATOM 1752 C CA . ILE A 1 229 ? 17.289 1.149 -17.513 1.00 87.75 229 ILE A CA 1
ATOM 1753 C C . ILE A 1 229 ? 18.807 0.953 -17.442 1.00 87.75 229 ILE A C 1
ATOM 1755 O O . ILE A 1 229 ? 19.293 -0.152 -17.197 1.00 87.75 229 ILE A O 1
ATOM 1759 N N . GLU A 1 230 ? 19.581 2.027 -17.602 1.00 84.69 230 GLU A N 1
ATOM 1760 C CA . GLU A 1 230 ? 21.050 1.968 -17.565 1.00 84.69 230 GLU A CA 1
ATOM 1761 C C . GLU A 1 230 ? 21.591 1.320 -16.275 1.00 84.69 230 GLU A C 1
ATOM 1763 O O . GLU A 1 230 ? 21.048 1.518 -15.182 1.00 84.69 230 GLU A O 1
ATOM 1768 N N . GLY A 1 231 ? 22.675 0.544 -16.387 1.00 84.00 231 GLY A N 1
ATOM 1769 C CA . GLY A 1 231 ? 23.297 -0.166 -15.257 1.00 84.00 231 GLY A CA 1
ATOM 1770 C C . GLY A 1 231 ? 22.558 -1.437 -14.808 1.00 84.00 231 GLY A C 1
ATOM 1771 O O . GLY A 1 231 ? 22.626 -1.795 -13.634 1.00 84.00 231 GLY A O 1
ATOM 1772 N N . VAL A 1 232 ? 21.818 -2.096 -15.708 1.00 84.81 232 VAL A N 1
ATOM 1773 C CA . VAL A 1 232 ? 21.074 -3.340 -15.421 1.00 84.81 232 VAL A CA 1
ATOM 1774 C C . VAL A 1 232 ?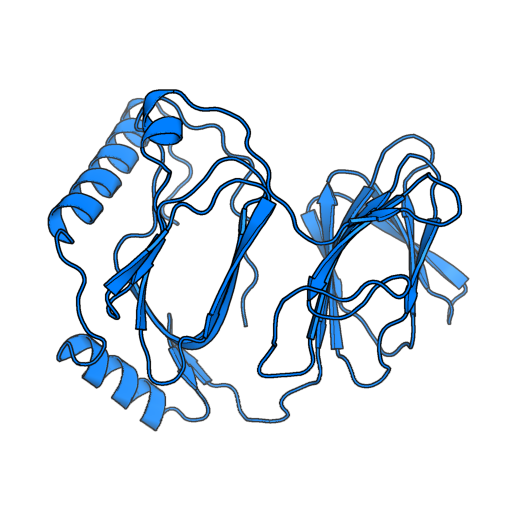 21.977 -4.458 -14.880 1.00 84.81 232 VAL A C 1
ATOM 1776 O O . VAL A 1 232 ? 21.692 -5.011 -13.817 1.00 84.81 232 VAL A O 1
ATOM 1779 N N . GLU A 1 233 ? 23.121 -4.704 -15.524 1.00 85.75 233 GLU A N 1
ATOM 1780 C CA . GLU A 1 233 ? 24.126 -5.697 -15.101 1.00 85.75 233 GLU A CA 1
ATOM 1781 C C . GLU A 1 233 ? 24.584 -5.490 -13.647 1.00 85.75 233 GLU A C 1
ATOM 1783 O O . GLU A 1 233 ? 24.691 -6.445 -12.879 1.00 85.75 233 GLU A O 1
ATOM 1788 N N . GLU A 1 234 ? 24.785 -4.236 -13.226 1.00 86.75 234 GLU A N 1
ATOM 1789 C CA . GLU A 1 234 ? 25.207 -3.904 -11.859 1.00 86.75 234 GLU A CA 1
ATOM 1790 C C . GLU A 1 234 ? 24.145 -4.292 -10.820 1.00 86.75 234 GLU A C 1
ATOM 1792 O O . GLU A 1 234 ? 24.482 -4.770 -9.735 1.00 86.75 234 GLU A O 1
ATOM 1797 N N . ARG A 1 235 ? 22.853 -4.123 -11.146 1.00 87.38 235 ARG A N 1
ATOM 1798 C CA . ARG A 1 235 ? 21.735 -4.466 -10.250 1.00 87.38 235 ARG A CA 1
ATOM 1799 C C . ARG A 1 235 ? 21.534 -5.975 -10.139 1.00 87.38 235 ARG A C 1
ATOM 1801 O O . ARG A 1 235 ? 21.334 -6.471 -9.027 1.00 87.38 235 ARG A O 1
ATOM 1808 N N . TYR A 1 236 ? 21.660 -6.715 -11.241 1.00 86.56 236 TYR A N 1
ATOM 1809 C CA . TYR A 1 236 ? 21.655 -8.181 -11.205 1.00 86.56 236 TYR A CA 1
ATOM 1810 C C . TYR A 1 236 ? 22.864 -8.730 -10.431 1.00 86.56 236 TYR A C 1
ATOM 1812 O O . TYR A 1 236 ? 22.686 -9.538 -9.518 1.00 86.56 236 TYR A O 1
ATOM 1820 N N . ALA A 1 237 ? 24.076 -8.233 -10.701 1.00 87.44 237 ALA A N 1
ATOM 1821 C CA . ALA A 1 237 ? 25.288 -8.650 -9.995 1.00 87.44 237 ALA A CA 1
ATOM 1822 C C . ALA A 1 237 ? 25.229 -8.348 -8.485 1.00 87.44 237 ALA A C 1
ATOM 1824 O O . ALA A 1 237 ? 25.604 -9.194 -7.669 1.00 87.44 237 ALA A O 1
ATOM 1825 N N . ALA A 1 238 ? 24.712 -7.178 -8.088 1.00 86.12 238 ALA A N 1
ATOM 1826 C CA . ALA A 1 238 ? 24.501 -6.835 -6.681 1.00 86.12 238 ALA A CA 1
ATOM 1827 C C . ALA A 1 238 ? 23.495 -7.779 -5.997 1.00 86.12 238 ALA A C 1
ATOM 1829 O O . ALA A 1 238 ? 23.737 -8.220 -4.869 1.00 86.12 238 ALA A O 1
ATOM 1830 N N . THR A 1 239 ? 22.408 -8.127 -6.694 1.00 86.00 239 THR A N 1
ATOM 1831 C CA . THR A 1 239 ? 21.360 -9.033 -6.200 1.00 86.00 239 THR A CA 1
ATOM 1832 C C . THR A 1 239 ? 21.901 -10.447 -5.984 1.00 86.00 239 THR A C 1
ATOM 1834 O O . THR A 1 239 ? 21.769 -10.994 -4.889 1.00 86.00 239 THR A O 1
ATOM 1837 N N . GLU A 1 240 ? 22.589 -11.027 -6.970 1.00 88.62 240 GLU A N 1
ATOM 1838 C CA . GLU A 1 240 ? 23.180 -12.367 -6.836 1.00 88.62 240 GLU A CA 1
ATOM 1839 C C . GLU A 1 240 ? 24.306 -12.408 -5.789 1.00 88.62 240 GLU A C 1
ATOM 1841 O O . GLU A 1 240 ? 24.425 -13.378 -5.036 1.00 88.62 240 GLU A O 1
ATOM 1846 N N . ALA A 1 241 ? 25.077 -11.325 -5.633 1.00 88.38 241 ALA A N 1
ATOM 1847 C CA . ALA A 1 241 ? 26.049 -11.206 -4.548 1.00 88.38 241 ALA A CA 1
ATOM 1848 C C . ALA A 1 241 ? 25.386 -11.169 -3.153 1.00 88.38 241 ALA A C 1
ATOM 1850 O O . ALA A 1 241 ? 25.950 -11.711 -2.199 1.00 88.38 241 ALA A O 1
ATOM 1851 N N . ALA A 1 242 ? 24.196 -10.572 -3.016 1.00 86.25 242 ALA A N 1
ATOM 1852 C CA . ALA A 1 242 ? 23.419 -10.598 -1.775 1.00 86.25 242 ALA A CA 1
ATOM 1853 C C . ALA A 1 242 ? 22.841 -11.996 -1.490 1.00 86.25 242 ALA A C 1
ATOM 1855 O O . ALA A 1 242 ? 23.014 -12.507 -0.380 1.00 86.25 242 ALA A O 1
ATOM 1856 N N . LYS A 1 243 ? 22.260 -12.665 -2.502 1.00 86.88 243 LYS A N 1
ATOM 1857 C CA . LYS A 1 243 ? 21.801 -14.064 -2.391 1.00 86.88 243 LYS A CA 1
ATOM 1858 C C . LYS A 1 243 ? 22.937 -14.996 -1.968 1.00 86.88 243 LYS A C 1
ATOM 1860 O O . LYS A 1 243 ? 22.748 -15.843 -1.096 1.00 86.88 243 LYS A O 1
ATOM 1865 N N . LYS A 1 244 ? 24.129 -14.828 -2.554 1.00 88.00 244 LYS A N 1
ATOM 1866 C CA . LYS A 1 244 ? 25.328 -15.589 -2.183 1.00 88.00 244 LYS A CA 1
ATOM 1867 C C . LYS A 1 244 ? 25.694 -15.374 -0.709 1.00 88.00 244 LYS A C 1
ATOM 1869 O O . LYS A 1 244 ? 25.828 -16.360 0.009 1.00 88.00 244 LYS A O 1
ATOM 1874 N N . ARG A 1 245 ? 25.772 -14.122 -0.238 1.00 88.12 245 ARG A N 1
ATOM 1875 C CA . ARG A 1 245 ? 26.089 -13.817 1.171 1.00 88.12 245 ARG A CA 1
ATOM 1876 C C . ARG A 1 245 ? 25.082 -14.420 2.153 1.00 88.12 245 ARG A C 1
ATOM 1878 O O . ARG A 1 245 ? 25.509 -14.994 3.146 1.00 88.12 245 ARG A O 1
ATOM 1885 N N . GLN A 1 246 ? 23.779 -14.378 1.861 1.00 85.00 246 GLN A N 1
ATOM 1886 C CA . GLN A 1 246 ? 22.768 -15.047 2.695 1.00 85.00 246 GLN A CA 1
ATOM 1887 C C . GLN A 1 246 ? 22.939 -16.576 2.744 1.00 85.00 246 GLN A C 1
ATOM 1889 O O . GLN A 1 246 ? 22.705 -17.193 3.784 1.00 85.00 246 GLN A O 1
ATOM 1894 N N . LYS A 1 247 ? 23.332 -17.202 1.625 1.00 86.50 247 LYS A N 1
ATOM 1895 C CA . LYS A 1 247 ? 23.612 -18.648 1.553 1.00 86.50 247 LYS A CA 1
ATOM 1896 C C . LYS A 1 247 ? 24.881 -19.007 2.339 1.00 86.50 247 LYS A C 1
ATOM 1898 O O . LYS A 1 247 ? 24.891 -20.017 3.032 1.00 86.50 247 LYS A O 1
ATOM 1903 N N . GLU A 1 248 ? 25.905 -18.153 2.303 1.00 87.94 248 GLU A N 1
ATOM 1904 C CA . GLU A 1 248 ? 27.148 -18.302 3.078 1.00 87.94 248 GLU A CA 1
ATOM 1905 C C . GLU A 1 248 ? 26.960 -18.031 4.585 1.00 87.94 248 GLU A C 1
ATOM 1907 O O . GLU A 1 248 ? 27.589 -18.699 5.401 1.00 87.94 248 GLU A O 1
ATOM 1912 N N . SER A 1 249 ? 26.071 -17.108 4.977 1.00 83.88 249 SER A N 1
ATOM 1913 C CA . SER A 1 249 ? 25.762 -16.804 6.386 1.00 83.88 249 SER A CA 1
ATOM 1914 C C . SER A 1 249 ? 24.675 -17.694 7.005 1.00 83.88 249 SER A C 1
ATOM 1916 O O . SER A 1 249 ? 24.343 -17.531 8.179 1.00 83.88 249 SER A O 1
ATOM 1918 N N . GLY A 1 250 ? 24.103 -18.628 6.235 1.00 82.25 250 GLY A N 1
ATOM 1919 C CA . GLY A 1 250 ? 23.025 -19.517 6.683 1.00 82.25 250 GLY A CA 1
ATOM 1920 C C . GLY A 1 250 ? 21.669 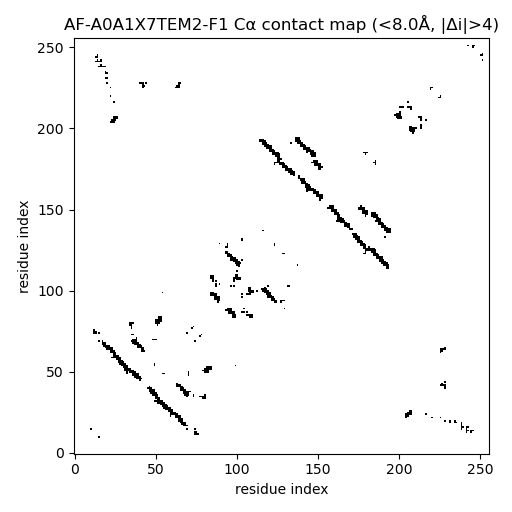-18.829 6.896 1.00 82.25 250 GLY A C 1
ATOM 1921 O O . GLY A 1 250 ? 20.764 -19.443 7.455 1.00 82.25 250 GLY A O 1
ATOM 1922 N N . ARG A 1 251 ? 21.509 -17.571 6.458 1.00 76.94 251 ARG A N 1
ATOM 1923 C CA . ARG A 1 251 ? 20.284 -16.759 6.624 1.00 76.94 251 ARG A CA 1
ATOM 1924 C C . ARG A 1 251 ? 19.347 -16.762 5.411 1.00 76.94 251 ARG A C 1
ATOM 1926 O O . ARG A 1 251 ? 18.335 -16.068 5.424 1.00 76.94 251 ARG A O 1
ATOM 1933 N N . TRP A 1 252 ? 19.674 -17.536 4.379 1.00 77.44 252 TRP A N 1
ATOM 1934 C CA . TRP A 1 252 ? 18.874 -17.692 3.163 1.00 77.44 252 TRP A CA 1
ATOM 1935 C C . TRP A 1 252 ? 17.447 -18.189 3.444 1.00 77.44 252 TRP A C 1
ATOM 1937 O O . TRP A 1 252 ? 17.270 -19.271 4.002 1.00 77.44 252 TRP A O 1
ATOM 1947 N N . GLN A 1 253 ? 16.435 -17.428 3.013 1.00 65.75 253 GLN A N 1
ATOM 1948 C CA . GLN A 1 253 ? 15.014 -17.754 3.243 1.00 65.75 253 GLN A CA 1
ATOM 1949 C C . GLN A 1 253 ? 14.294 -18.360 2.022 1.00 65.75 253 GLN A C 1
ATOM 1951 O O . GLN A 1 253 ? 13.131 -18.740 2.129 1.00 65.75 253 GLN A O 1
ATOM 1956 N N . GLY A 1 254 ? 14.983 -18.494 0.884 1.00 62.88 254 GLY A N 1
ATOM 1957 C CA . GLY A 1 254 ? 14.416 -18.943 -0.393 1.00 62.88 254 GLY A CA 1
ATOM 1958 C C . GLY A 1 254 ? 14.561 -17.890 -1.494 1.00 62.88 254 GLY A C 1
ATOM 1959 O O . GLY A 1 254 ? 14.899 -16.740 -1.217 1.00 62.88 254 GLY A O 1
ATOM 1960 N N . ASP A 1 255 ? 14.335 -18.293 -2.745 1.00 53.56 255 ASP A N 1
ATOM 1961 C CA . ASP A 1 255 ? 14.161 -17.342 -3.846 1.00 53.56 255 ASP A CA 1
ATOM 1962 C C . ASP A 1 255 ? 12.738 -16.751 -3.761 1.00 53.56 255 ASP A C 1
ATOM 1964 O O . ASP A 1 255 ? 11.772 -17.499 -3.583 1.00 53.56 255 ASP A O 1
ATOM 1968 N N . LEU A 1 256 ? 12.642 -15.417 -3.845 1.00 45.38 256 LEU A N 1
ATOM 1969 C CA . LEU A 1 256 ? 11.395 -14.643 -3.956 1.00 45.38 256 LEU A CA 1
ATOM 1970 C C . LEU A 1 256 ? 10.948 -14.550 -5.424 1.00 45.38 256 LEU A C 1
ATOM 1972 O O . LEU A 1 256 ? 11.847 -14.398 -6.284 1.00 45.38 256 LEU A O 1
#

Secondary structure (DSSP, 8-state):
----------PPTT----EEEEEEBSSEEEEE-SSSB-EEEETTS-EE--BTT-EEEEE-TT-EEEEEE--HHHHHH---------EEE-TTSSEEEEEEESEETTEE-SS--SS-EEEEEEEE-TT-EEEEE--TT-EEEEEEEEEEEEEEEGGGTEEEEEETT-EEE--S-SEEEEEE-SSS-EEEEEEEE----S--EEETTEEESSHHHHHHHHHHHHTTTT---TTHHHHHHHHHHHHHHHHHTT------

Organism: Amphimedon queenslandica (NCBI:txid400682)

InterPro domains:
  IPR003829 Pirin, N-terminal domain [PF02678] (2-73)
  IPR008778 Pirin, C-terminal domain [PF05726] (119-226)
  IPR011051 RmlC-like cupin domain superfamily [SSF51182] (2-235)
  IPR012093 Pirin [PIRSF006232] (2-231)
  IPR012093 Pirin [PTHR13903] (83-232)
  IPR014710 RmlC-like jelly roll fold [G3DSA:2.60.120.10] (1-77)
  IPR014710 RmlC-like jelly roll fold [G3DSA:2.60.120.10] (78-196)

Nearest PDB structures (foldseek):
  1j1l-assembly1_A  TM=8.873E-01  e=9.530E-18  Homo sapiens
  4hlt-assembly1_A  TM=8.208E-01  e=1.065E-18  Homo sapiens
  6d0g-assembly1_A  TM=8.277E-01  e=2.466E-14  Acinetobacter baumannii
  2p17-assembly1_A  TM=7.730E-01  e=7.549E-13  Geobacillus kaustophilus HTA426
  2fqp-assembly2_C  TM=6.806E-01  e=1.916E-04  Bordetella pertussis Tohama I

Sequence (256 aa):
MLLDHFGPVEYGPGEAVSSPDHPYRGFETVSYIVSGSMQHKDSAGNSGTLSEGWVQWMTAGSGVVHSEMPSKDIIKNGGKVEERIPVVTTPDGKGRVKVIAGESLRTSANIETQTPIMYLDIHLKEGASFTQSVPKKYKGILYVWRGSGYLKLVRVQKKLNVKKGQMGVMGERDSVTMTAADDEEMQVLLIAGEPLNKNVVRSGPFVINTWAEIQQAYSDYQSGKLGQIEGVEERYAATEAAKKRQKESGRWQGDL

Solvent-accessible surface area (backbone atoms only — not comparable to full-atom values): 14267 Å² total; per-residue (Å²): 143,84,87,85,78,95,63,93,76,90,67,59,88,61,33,66,65,59,54,53,83,43,60,36,28,54,51,67,51,73,53,67,32,86,66,37,45,22,31,36,40,34,33,89,69,53,69,49,68,44,36,4,51,31,67,51,77,46,77,28,49,99,36,34,24,34,32,51,35,61,24,78,59,50,53,72,71,54,73,79,58,69,56,89,57,49,70,48,68,41,98,84,71,43,32,40,34,34,21,67,31,41,67,53,98,94,41,57,25,96,62,87,69,100,58,70,44,35,30,34,47,36,40,26,34,54,57,24,71,53,69,50,73,42,64,63,72,40,46,37,39,38,36,26,74,38,50,28,28,31,37,56,41,75,97,71,77,39,75,46,76,49,39,51,80,43,72,46,76,54,72,92,47,53,57,51,38,43,30,23,25,79,87,34,39,24,30,32,40,39,43,33,26,54,74,82,89,64,64,80,37,75,57,94,58,36,37,43,66,43,70,68,59,50,54,49,49,53,51,36,50,78,68,45,73,34,46,67,54,92,64,54,68,59,46,48,51,51,28,54,53,3,51,49,46,22,57,75,70,71,68,59,87,73,89,131

Foldseek 3Di:
DDDDDPDPDDADQLLDFWDFKDKAEDAKDKDAAQWAWWWKAKQVGDTDIGHHQRIDIGGQYHMIIMITGGDPCCNHPNDGTHDDQPWDADPVNFKIKRWCAQDDPNDGTPDDDPFFKTKIKIKGHAFDKDKGFDPQQKWWKKAWQAAWWWKQPPVVRDTDTDHHGDMDTDDGDRMIMTTGHNPIMTIMIIIIGHDPPAAWDDDPNYIDRDVVVVVVVVVCVVVCVSGDDPPSVVSVVSNVVSQVVCVVVVNHPDDD

Mean predicted aligned error: 9.13 Å